Protein AF-A0A7V1C2B4-F1 (afdb_monomer_lite)

Radius of gyration: 33.95 Å; chains: 1; bounding box: 77×46×86 Å

Foldseek 3Di:
DPPVVVVLVVVLVVLVVVVVVLVVVLVVVDDPV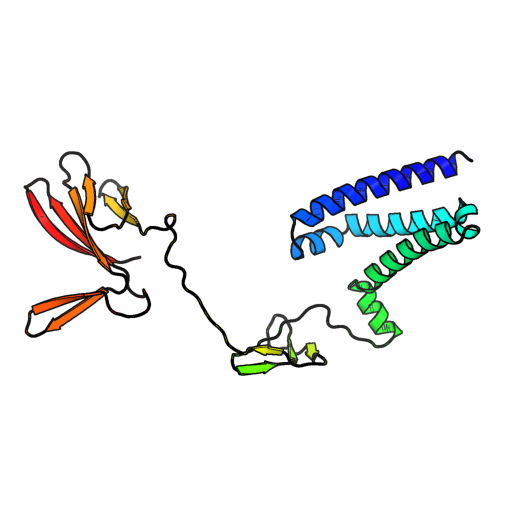SVVVCPDPVNVVSLVVNLVSLVVCVVVPVVCVVPVVSVCVSVVVNVVSVVVVCLDPVVQVVCCVPPVDHDDNDFDWDADEQDWTFFGHHPVRPHTPGGDPDIDHRHDDDDDDDDDDVVCQDWDWDQDPVRDTDIWRQDAQTKDDPDPQAFIKGWHDKALAWDWDQDPNDIDIDRDPDHSPWIWTKMWTAHSVRDIDIDIDTDD

Sequence (236 aa):
MKKFGRSIMWIALLAIVLLTFLSILGAFYGAQEAKSFFNSIPLRGYWYGLAILLVVGFAVFGRLLRKPGLFMVHAGCLLVLAGGMWGSQAGHQLAERLLGTRKIPRGYIVIYEGQAEKNVLAEDFKHQLGELPFSIKLKDFRLEYYEADEKSVPQLHIETQEGQCLQLVARTGEQISLGEGKGRIKIINTFRNFKIRLDDGKKTVTDGEGPAENPAVEVEIERPDGTGYSRYVFER

Structure (mmCIF, N/CA/C/O backbone):
data_AF-A0A7V1C2B4-F1
#
_entry.id   AF-A0A7V1C2B4-F1
#
loop_
_atom_site.group_PDB
_atom_site.id
_atom_site.type_symbol
_atom_site.label_atom_id
_atom_site.label_alt_id
_atom_site.label_comp_id
_atom_site.label_asym_id
_atom_site.label_entity_id
_atom_site.label_seq_id
_atom_site.pdbx_PDB_ins_code
_atom_site.Cartn_x
_atom_site.Cartn_y
_atom_site.Cartn_z
_atom_site.occupancy
_atom_site.B_iso_or_equiv
_atom_site.auth_seq_id
_atom_site.auth_comp_id
_atom_site.auth_asym_id
_atom_site.auth_atom_id
_atom_site.pdbx_PDB_model_num
ATOM 1 N N . MET A 1 1 ? 39.934 8.736 -21.731 1.00 59.72 1 MET A N 1
ATOM 2 C CA . MET A 1 1 ? 38.469 8.958 -21.827 1.00 59.72 1 MET A CA 1
ATOM 3 C C . MET A 1 1 ? 38.226 10.384 -22.294 1.00 59.72 1 MET A C 1
ATOM 5 O O . MET A 1 1 ? 38.829 11.286 -21.729 1.00 59.72 1 MET A O 1
ATOM 9 N N . LYS A 1 2 ? 37.390 10.605 -23.317 1.00 76.31 2 LYS A N 1
ATOM 10 C CA . LYS A 1 2 ? 36.981 11.966 -23.720 1.00 76.31 2 LYS A CA 1
ATOM 11 C C . LYS A 1 2 ? 36.280 12.652 -22.532 1.00 76.31 2 LYS A C 1
ATOM 13 O O . LYS A 1 2 ? 35.604 11.955 -21.775 1.00 76.31 2 LYS A O 1
ATOM 18 N N . LYS A 1 3 ? 36.417 13.981 -22.372 1.00 84.19 3 LYS A N 1
ATOM 19 C CA . LYS A 1 3 ? 35.799 14.769 -21.272 1.00 84.19 3 LYS A CA 1
ATOM 20 C C . LYS A 1 3 ? 34.327 14.384 -21.040 1.00 84.19 3 LYS A C 1
ATOM 22 O O . LYS A 1 3 ? 33.926 14.147 -19.909 1.00 84.19 3 LYS A O 1
ATOM 27 N N . PHE A 1 4 ? 33.590 14.178 -22.131 1.00 87.81 4 PHE A N 1
ATOM 28 C CA . PHE A 1 4 ? 32.197 13.734 -22.144 1.00 87.81 4 PHE A CA 1
ATOM 29 C C . PHE A 1 4 ? 31.932 12.410 -21.402 1.00 87.81 4 PHE A C 1
ATOM 31 O O . PHE A 1 4 ? 31.046 12.340 -20.556 1.00 87.81 4 PHE A O 1
ATOM 38 N N . GLY A 1 5 ? 32.736 11.368 -21.647 1.00 87.38 5 GLY A N 1
ATOM 39 C CA . GLY A 1 5 ? 32.567 10.080 -20.964 1.00 87.38 5 GLY A CA 1
ATOM 40 C C . GLY A 1 5 ? 32.846 10.170 -19.461 1.00 87.38 5 GLY A C 1
ATOM 41 O O . GLY A 1 5 ? 32.198 9.496 -18.669 1.00 87.38 5 GLY A O 1
ATOM 42 N N . ARG A 1 6 ? 33.769 11.047 -19.044 1.00 90.50 6 ARG A N 1
ATOM 43 C CA . ARG A 1 6 ? 34.031 11.294 -17.618 1.00 90.50 6 ARG A CA 1
ATOM 44 C C . ARG A 1 6 ? 32.836 11.973 -16.941 1.00 90.50 6 ARG A C 1
ATOM 46 O O . ARG A 1 6 ? 32.497 11.584 -15.830 1.00 90.50 6 ARG A O 1
ATOM 53 N N . SER A 1 7 ? 32.186 12.927 -17.606 1.00 92.31 7 SER A N 1
ATOM 54 C CA . SER A 1 7 ? 30.977 13.578 -17.084 1.00 92.31 7 SER A CA 1
ATOM 55 C C . SER A 1 7 ? 29.818 12.595 -16.914 1.00 92.31 7 SER A C 1
ATOM 57 O O . SER A 1 7 ? 29.210 12.564 -15.851 1.00 92.31 7 SER A O 1
ATOM 59 N N . ILE A 1 8 ? 29.561 11.740 -17.911 1.00 92.06 8 ILE A N 1
ATOM 60 C CA . ILE A 1 8 ? 28.508 10.709 -17.836 1.00 92.06 8 ILE A CA 1
ATOM 61 C C . ILE A 1 8 ? 28.736 9.770 -16.650 1.00 92.06 8 ILE A C 1
ATOM 63 O O . ILE A 1 8 ? 27.803 9.470 -15.913 1.00 92.06 8 ILE A O 1
ATOM 67 N N . MET A 1 9 ? 29.982 9.341 -16.438 1.00 92.12 9 MET A N 1
ATOM 68 C CA . MET A 1 9 ? 30.333 8.473 -15.315 1.00 92.12 9 MET A CA 1
ATOM 69 C C . MET A 1 9 ? 30.033 9.133 -13.961 1.00 92.12 9 MET A C 1
ATOM 71 O O . MET A 1 9 ? 29.454 8.493 -13.090 1.00 92.12 9 MET A O 1
ATOM 75 N N . TRP A 1 10 ? 30.376 10.413 -13.786 1.00 95.38 10 TRP A N 1
ATOM 76 C CA . TRP A 1 10 ? 30.065 11.147 -12.553 1.00 95.38 10 TRP A CA 1
ATOM 77 C C . TRP A 1 10 ? 28.566 11.323 -12.329 1.00 95.38 10 TRP A C 1
ATOM 79 O O . TRP A 1 10 ? 28.097 11.134 -11.210 1.00 95.38 10 TRP A O 1
ATOM 89 N N . ILE A 1 11 ? 27.813 11.632 -13.386 1.00 95.50 11 ILE A N 1
ATOM 90 C CA . ILE A 1 11 ? 26.351 11.742 -13.313 1.00 95.50 11 ILE A CA 1
ATOM 91 C C . ILE A 1 11 ? 25.741 10.395 -12.902 1.00 95.50 11 ILE A C 1
ATOM 93 O O . ILE A 1 11 ? 24.859 10.367 -12.050 1.00 95.50 11 ILE A O 1
ATOM 97 N N . ALA A 1 12 ? 26.244 9.279 -13.440 1.00 93.56 12 ALA A N 1
ATOM 98 C CA . ALA A 1 12 ? 25.780 7.941 -13.070 1.00 93.56 12 ALA A CA 1
ATOM 99 C C . ALA A 1 12 ? 26.065 7.606 -11.608 1.00 93.56 12 ALA A C 1
ATOM 101 O O . ALA A 1 12 ? 25.175 7.127 -10.9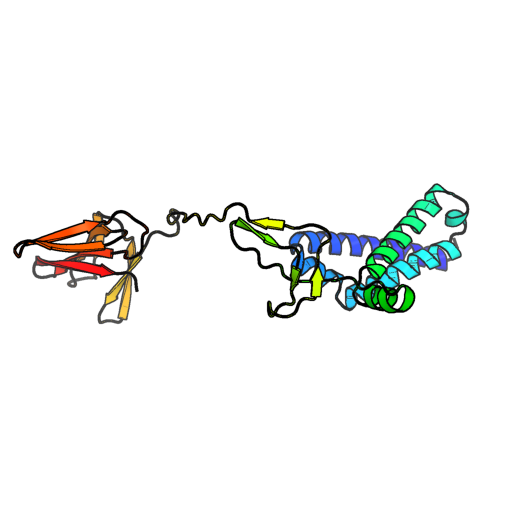09 1.00 93.56 12 ALA A O 1
ATOM 102 N N . LEU A 1 13 ? 27.268 7.913 -11.121 1.00 95.19 13 LEU A N 1
ATOM 103 C CA . LEU A 1 13 ? 27.608 7.723 -9.712 1.00 95.19 13 LEU A CA 1
ATOM 104 C C . LEU A 1 13 ? 26.702 8.553 -8.798 1.00 95.19 13 LEU A C 1
ATOM 106 O O . LEU A 1 13 ? 26.180 8.024 -7.821 1.00 95.19 13 LEU A O 1
ATOM 110 N N . LEU A 1 14 ? 26.458 9.820 -9.139 1.00 97.00 14 LEU A N 1
ATOM 111 C CA . LEU A 1 14 ? 25.571 10.687 -8.364 1.00 97.00 14 LEU A CA 1
ATOM 112 C C . LEU A 1 14 ? 24.128 10.168 -8.376 1.00 97.00 14 LEU A C 1
ATOM 114 O O . LEU A 1 14 ? 23.487 10.125 -7.329 1.00 97.00 14 LEU A O 1
ATOM 118 N N . ALA A 1 15 ? 23.635 9.714 -9.532 1.00 95.38 15 ALA A N 1
ATOM 119 C CA . ALA A 1 15 ? 22.310 9.118 -9.646 1.00 95.38 15 ALA A CA 1
ATOM 120 C C . ALA A 1 15 ? 22.169 7.868 -8.765 1.00 95.38 15 ALA A C 1
ATOM 122 O O . ALA A 1 15 ? 21.141 7.713 -8.112 1.00 95.38 15 ALA A O 1
ATOM 123 N N . ILE A 1 16 ? 23.193 7.010 -8.701 1.00 95.12 16 ILE A N 1
ATOM 124 C CA . ILE A 1 16 ? 23.202 5.816 -7.841 1.00 95.12 16 ILE A CA 1
ATOM 125 C C . ILE A 1 16 ? 23.237 6.205 -6.359 1.00 95.12 16 ILE A C 1
ATOM 127 O O . ILE A 1 16 ? 22.470 5.657 -5.575 1.00 95.12 16 ILE A O 1
ATOM 131 N N . VAL A 1 17 ? 24.076 7.167 -5.964 1.00 97.38 17 VAL A N 1
ATOM 132 C CA . VAL A 1 17 ? 24.125 7.652 -4.571 1.00 97.38 17 VAL A CA 1
ATOM 133 C C . VAL A 1 17 ? 22.767 8.206 -4.140 1.00 97.38 17 VAL A C 1
ATOM 135 O O . VAL A 1 17 ? 22.278 7.876 -3.059 1.00 97.38 17 VAL A O 1
ATOM 138 N N . LEU A 1 18 ? 22.125 8.992 -5.008 1.00 96.88 18 LEU A N 1
ATOM 139 C CA . LEU A 1 18 ? 20.777 9.493 -4.767 1.00 96.88 18 LEU A CA 1
ATOM 140 C C . LEU A 1 18 ? 19.768 8.343 -4.637 1.00 96.88 18 LEU A C 1
ATOM 142 O O . LEU A 1 18 ? 18.973 8.346 -3.702 1.00 96.88 18 LEU A O 1
ATOM 146 N N . LEU A 1 19 ? 19.826 7.338 -5.519 1.00 94.94 19 LEU A N 1
ATOM 147 C CA . LEU A 1 19 ? 18.953 6.163 -5.441 1.00 94.94 19 LEU A CA 1
ATOM 148 C C . LEU A 1 19 ? 19.079 5.441 -4.106 1.00 94.94 19 LEU A C 1
ATOM 150 O O . LEU A 1 19 ? 18.066 5.055 -3.530 1.00 94.94 19 LEU A O 1
ATOM 154 N N . THR A 1 20 ? 20.305 5.264 -3.615 1.00 96.00 20 THR A N 1
ATOM 155 C CA . THR A 1 20 ? 20.562 4.619 -2.326 1.00 96.00 20 THR A CA 1
ATOM 156 C C . THR A 1 20 ? 19.863 5.373 -1.201 1.00 96.00 20 THR A C 1
ATOM 158 O O . THR A 1 20 ? 19.139 4.763 -0.419 1.00 96.00 20 THR A O 1
ATOM 161 N N . PHE A 1 21 ? 20.003 6.701 -1.151 1.00 96.00 21 PHE A N 1
ATOM 162 C CA . PHE A 1 21 ? 19.342 7.516 -0.130 1.00 96.00 21 PHE A CA 1
ATOM 163 C C . PHE A 1 21 ? 17.812 7.449 -0.235 1.00 96.00 21 PHE A C 1
ATOM 165 O O . PHE A 1 21 ? 17.132 7.231 0.766 1.00 96.00 21 PHE A O 1
ATOM 172 N N . LEU A 1 22 ? 17.268 7.555 -1.452 1.00 94.50 22 LEU A N 1
ATOM 173 C CA . LEU A 1 22 ? 15.828 7.423 -1.693 1.00 94.50 22 LEU A CA 1
ATOM 174 C C . LEU A 1 22 ? 15.305 6.036 -1.292 1.00 94.50 22 LEU A C 1
ATOM 176 O O . LEU A 1 22 ? 14.219 5.936 -0.731 1.00 94.50 22 LEU A O 1
ATOM 180 N N . SER A 1 23 ? 16.080 4.977 -1.540 1.00 92.69 23 SER A N 1
ATOM 181 C CA . SER A 1 23 ? 15.733 3.598 -1.169 1.00 92.69 23 SER A CA 1
ATOM 182 C C . SER A 1 23 ? 15.703 3.411 0.345 1.00 92.69 23 SER A C 1
ATOM 184 O O . SER A 1 23 ? 14.775 2.792 0.859 1.00 92.69 23 SER A O 1
ATOM 186 N N . ILE A 1 24 ? 16.673 3.991 1.059 1.00 93.88 24 ILE A N 1
ATOM 187 C CA . ILE A 1 24 ? 16.700 3.992 2.526 1.00 93.88 24 ILE A CA 1
ATOM 188 C C . ILE A 1 24 ? 15.461 4.710 3.068 1.00 93.88 24 ILE A C 1
ATOM 190 O O . ILE A 1 24 ? 14.746 4.134 3.880 1.00 93.88 24 ILE A O 1
ATOM 194 N N . LEU A 1 25 ? 15.156 5.919 2.584 1.00 91.94 25 LEU A N 1
ATOM 195 C CA . LEU A 1 25 ? 13.954 6.652 2.999 1.00 91.94 25 LEU A CA 1
ATOM 196 C C . LEU A 1 25 ? 12.670 5.864 2.720 1.00 91.94 25 LEU A C 1
ATOM 198 O O . LEU A 1 25 ? 11.808 5.747 3.587 1.00 91.94 25 LEU A O 1
ATOM 202 N N . GLY A 1 26 ? 12.565 5.274 1.530 1.00 90.69 26 GLY A N 1
ATOM 203 C CA . GLY A 1 26 ? 11.421 4.459 1.145 1.00 90.69 26 GLY A CA 1
ATOM 204 C C . GLY A 1 26 ? 11.202 3.248 2.051 1.00 90.69 26 GLY A C 1
ATOM 205 O O . GLY A 1 26 ? 10.057 2.901 2.329 1.00 90.69 26 GLY A O 1
ATOM 206 N N . ALA A 1 27 ? 12.275 2.639 2.561 1.00 91.12 27 ALA A N 1
ATOM 207 C CA . ALA A 1 27 ? 12.172 1.522 3.496 1.00 91.12 27 ALA A CA 1
ATOM 208 C C . ALA A 1 27 ? 11.509 1.918 4.830 1.00 91.12 27 ALA A C 1
ATOM 210 O O . ALA A 1 27 ? 10.850 1.082 5.443 1.00 91.12 27 ALA A O 1
ATOM 211 N N . PHE A 1 28 ? 11.622 3.183 5.255 1.00 93.62 28 PHE A N 1
ATOM 212 C CA . PHE A 1 28 ? 11.023 3.675 6.502 1.00 93.62 28 PHE A CA 1
ATOM 213 C C . PHE A 1 28 ? 9.557 4.114 6.372 1.00 93.62 28 PHE A C 1
ATOM 215 O O . PHE A 1 28 ? 8.862 4.183 7.380 1.00 93.62 28 PHE A O 1
ATOM 222 N N . TYR A 1 29 ? 9.059 4.393 5.165 1.00 87.69 29 TYR A N 1
ATOM 223 C CA . TYR A 1 29 ? 7.689 4.888 4.969 1.00 87.69 29 TYR A CA 1
ATOM 224 C C . TYR A 1 29 ? 6.606 3.795 4.978 1.00 87.69 29 TYR A C 1
ATOM 226 O O . TYR A 1 29 ? 5.420 4.099 5.066 1.00 87.69 29 TYR A O 1
ATOM 234 N N . GLY A 1 30 ? 6.983 2.516 4.920 1.00 86.00 30 GLY A N 1
ATOM 235 C CA . GLY A 1 30 ? 6.026 1.423 4.741 1.00 86.00 30 GLY A CA 1
ATOM 236 C C . GLY A 1 30 ? 5.508 1.328 3.298 1.00 86.00 30 GLY A C 1
ATOM 237 O O . GLY A 1 30 ? 5.700 2.222 2.475 1.00 86.00 30 GLY A O 1
ATOM 238 N N . ALA A 1 31 ? 4.873 0.205 2.950 1.00 85.75 31 ALA A N 1
ATOM 239 C CA . ALA A 1 31 ? 4.631 -0.163 1.549 1.00 85.75 31 ALA A CA 1
ATOM 240 C C . ALA A 1 31 ? 3.721 0.817 0.780 1.00 85.75 31 ALA A C 1
ATOM 242 O O . ALA A 1 31 ? 3.965 1.097 -0.396 1.00 85.75 31 ALA A O 1
ATOM 243 N N . GLN A 1 32 ? 2.679 1.341 1.432 1.00 84.88 32 GLN A N 1
ATOM 244 C CA . GLN A 1 32 ? 1.704 2.238 0.804 1.00 84.88 32 GLN A CA 1
ATOM 245 C C . GLN A 1 32 ? 2.328 3.601 0.467 1.00 84.88 32 GLN A C 1
ATOM 247 O O . GLN A 1 32 ? 2.268 4.050 -0.681 1.00 84.88 32 GLN A O 1
ATOM 252 N N . GLU A 1 33 ? 2.982 4.223 1.446 1.00 89.50 33 GLU A N 1
ATOM 253 C CA . GLU A 1 33 ? 3.617 5.532 1.288 1.00 89.50 33 GLU A CA 1
ATOM 254 C C . GLU A 1 33 ? 4.851 5.456 0.387 1.00 89.50 33 GLU A C 1
ATOM 256 O O . GLU A 1 33 ? 5.024 6.299 -0.493 1.00 89.50 33 GLU A O 1
ATOM 261 N N . ALA A 1 34 ? 5.659 4.392 0.492 1.00 89.19 34 ALA A N 1
ATOM 262 C CA . ALA A 1 34 ? 6.771 4.161 -0.428 1.00 89.19 34 ALA A CA 1
ATOM 263 C C . ALA A 1 34 ? 6.286 4.065 -1.883 1.00 89.19 34 ALA A C 1
ATOM 265 O O . ALA A 1 34 ? 6.871 4.678 -2.779 1.00 89.19 34 ALA A O 1
ATOM 266 N N . LYS A 1 35 ? 5.175 3.355 -2.137 1.00 87.38 35 LYS A N 1
ATOM 267 C CA . LYS A 1 35 ? 4.569 3.287 -3.473 1.00 87.38 35 LYS A CA 1
ATOM 268 C C . LYS A 1 35 ? 4.152 4.671 -3.972 1.00 87.38 35 LYS A C 1
ATOM 270 O O . LYS A 1 35 ? 4.403 4.976 -5.138 1.00 87.38 35 LYS A O 1
ATOM 275 N N . SER A 1 36 ? 3.527 5.490 -3.128 1.00 89.12 36 SER A N 1
ATOM 276 C CA . SER A 1 36 ? 3.143 6.862 -3.484 1.00 89.12 36 SER A CA 1
ATOM 277 C C . SER A 1 36 ? 4.372 7.714 -3.826 1.00 89.12 36 SER A C 1
ATOM 279 O O . SER A 1 36 ? 4.451 8.309 -4.904 1.00 89.12 36 SER A O 1
ATOM 281 N N . PHE A 1 37 ? 5.392 7.671 -2.965 1.00 92.19 37 PHE A N 1
ATOM 282 C CA . PHE A 1 37 ? 6.645 8.401 -3.123 1.00 92.19 37 PHE A CA 1
ATOM 283 C C . PHE A 1 37 ? 7.375 8.041 -4.426 1.00 92.19 37 PHE A C 1
ATOM 285 O O . PHE A 1 37 ? 7.650 8.926 -5.241 1.00 92.19 37 PHE A O 1
ATOM 292 N N . PHE A 1 38 ? 7.622 6.752 -4.686 1.00 90.19 38 PHE A N 1
ATOM 293 C CA . PHE A 1 38 ? 8.375 6.301 -5.865 1.00 90.19 38 PHE A CA 1
ATOM 294 C C . PHE A 1 38 ? 7.649 6.473 -7.204 1.00 90.19 38 PHE A C 1
ATOM 296 O O . PHE A 1 38 ? 8.302 6.460 -8.250 1.00 90.19 38 PHE A O 1
ATOM 303 N N . ASN A 1 39 ? 6.328 6.677 -7.185 1.00 88.31 39 ASN A N 1
ATOM 304 C CA . ASN A 1 39 ? 5.521 6.966 -8.376 1.00 88.31 39 ASN A CA 1
ATOM 305 C C . ASN A 1 39 ? 5.198 8.463 -8.556 1.00 88.31 39 ASN A C 1
ATOM 307 O O . ASN A 1 39 ? 4.528 8.851 -9.524 1.00 88.31 39 ASN A O 1
ATOM 311 N N . SER A 1 40 ? 5.699 9.321 -7.664 1.00 90.94 40 SER A N 1
ATOM 312 C CA . SER A 1 40 ? 5.565 10.775 -7.768 1.00 90.94 40 SER A CA 1
ATOM 313 C C . SER A 1 40 ? 6.185 11.329 -9.062 1.00 90.94 40 SER A C 1
ATOM 315 O O . SER A 1 40 ? 7.011 10.692 -9.718 1.00 90.94 40 SER A O 1
ATOM 317 N N . ILE A 1 41 ? 5.768 12.534 -9.466 1.00 91.56 41 ILE A N 1
ATOM 318 C CA . ILE A 1 41 ? 6.259 13.187 -10.695 1.00 91.56 41 ILE A CA 1
ATOM 319 C C . ILE A 1 41 ? 7.798 13.331 -10.705 1.00 91.56 41 ILE A C 1
ATOM 321 O O . ILE A 1 41 ? 8.401 12.953 -11.714 1.00 91.56 41 ILE A O 1
ATOM 325 N N . PRO A 1 42 ? 8.461 13.789 -9.620 1.00 92.25 42 PRO A N 1
ATOM 326 C CA . PRO A 1 42 ? 9.919 13.908 -9.598 1.00 92.25 42 PRO A CA 1
ATOM 327 C C . PRO A 1 42 ? 10.629 12.565 -9.793 1.00 92.25 42 PRO A C 1
ATOM 329 O O . PRO A 1 42 ? 11.563 12.468 -10.590 1.00 92.25 42 PRO A O 1
ATOM 332 N N . LEU A 1 43 ? 10.163 11.510 -9.117 1.00 92.75 43 LEU A N 1
ATOM 333 C CA . LEU A 1 43 ? 10.805 10.197 -9.194 1.00 92.75 43 LEU A CA 1
ATOM 334 C C . LEU A 1 43 ? 10.533 9.501 -10.528 1.00 92.75 43 LEU A C 1
ATOM 336 O O . LEU A 1 43 ? 11.431 8.855 -11.058 1.00 92.75 43 LEU A O 1
ATOM 340 N N . ARG A 1 44 ? 9.375 9.732 -11.159 1.00 90.81 44 ARG A N 1
ATOM 341 C CA . ARG A 1 44 ? 9.172 9.349 -12.566 1.00 90.81 44 ARG A CA 1
ATOM 342 C C . ARG A 1 44 ? 10.240 9.962 -13.471 1.00 90.81 44 ARG A C 1
ATOM 344 O O . ARG A 1 44 ? 10.850 9.233 -14.249 1.00 90.81 44 ARG A O 1
ATOM 351 N N . GLY A 1 45 ? 10.505 11.264 -13.340 1.00 92.94 45 GLY A N 1
ATOM 352 C CA . GLY A 1 45 ? 11.578 11.936 -14.081 1.00 92.94 45 GLY A CA 1
ATOM 353 C C . GLY A 1 45 ? 12.954 11.318 -13.816 1.00 92.94 45 GLY A C 1
ATOM 354 O O . GLY A 1 45 ? 13.704 11.054 -14.756 1.00 92.94 45 GLY A O 1
ATOM 355 N N . TYR A 1 46 ? 13.250 11.009 -12.552 1.00 94.56 46 TYR A N 1
ATOM 356 C CA . TYR A 1 46 ? 14.473 10.313 -12.154 1.00 94.56 46 TYR A CA 1
ATOM 357 C C . TYR A 1 46 ? 14.623 8.950 -12.856 1.00 94.56 46 TYR A C 1
ATOM 359 O O . TYR A 1 46 ? 15.679 8.677 -13.426 1.00 94.56 46 TYR A O 1
ATOM 367 N N . TRP A 1 47 ? 13.572 8.122 -12.893 1.00 93.75 47 TRP A N 1
ATOM 368 C CA . TRP A 1 47 ? 13.609 6.808 -13.547 1.00 93.75 47 TRP A CA 1
ATOM 369 C C . TRP A 1 47 ? 13.867 6.898 -15.054 1.00 93.75 47 TRP A C 1
ATOM 371 O O . TRP A 1 47 ? 14.702 6.158 -15.575 1.00 93.75 47 TRP A O 1
ATOM 381 N N . TYR A 1 48 ? 13.210 7.833 -15.752 1.00 93.75 48 TYR A N 1
ATOM 382 C CA . TYR A 1 48 ? 13.489 8.088 -17.171 1.00 93.75 48 TYR A CA 1
ATOM 383 C C . TYR A 1 48 ? 14.929 8.560 -17.384 1.00 93.75 48 TYR A C 1
ATOM 385 O O . TYR A 1 48 ? 15.608 8.075 -18.288 1.00 93.75 48 TYR A O 1
ATOM 393 N N . GLY A 1 49 ? 15.418 9.465 -16.531 1.00 95.12 49 GLY A N 1
ATOM 394 C CA . GLY A 1 49 ? 16.801 9.933 -16.569 1.00 95.12 49 GLY A CA 1
ATOM 395 C C . GLY A 1 49 ? 17.804 8.795 -16.382 1.00 95.12 49 GLY A C 1
ATOM 396 O O . GLY A 1 49 ? 18.759 8.688 -17.150 1.00 95.12 49 GLY A O 1
ATOM 397 N N . LEU A 1 50 ? 17.558 7.900 -15.421 1.00 94.94 50 LEU A N 1
ATOM 398 C CA . LEU A 1 50 ? 18.392 6.726 -15.171 1.00 94.94 50 LEU A CA 1
ATOM 399 C C . LEU A 1 50 ? 18.388 5.760 -16.366 1.00 94.94 50 LEU A C 1
ATOM 401 O O . LEU A 1 50 ? 19.450 5.292 -16.776 1.00 94.94 50 LEU A O 1
ATOM 405 N N . ALA A 1 51 ? 17.223 5.504 -16.969 1.00 95.12 51 ALA A N 1
ATOM 406 C CA . ALA A 1 51 ? 17.113 4.672 -18.166 1.00 95.12 51 ALA A CA 1
ATOM 407 C C . ALA A 1 51 ? 17.892 5.271 -19.351 1.00 95.12 51 ALA A C 1
ATOM 409 O O . ALA A 1 51 ? 18.685 4.574 -19.986 1.00 95.12 51 ALA A O 1
ATOM 410 N N . ILE A 1 52 ? 17.735 6.575 -19.612 1.00 95.62 52 ILE A N 1
ATOM 411 C CA . ILE A 1 52 ? 18.492 7.291 -20.652 1.00 95.62 52 ILE A CA 1
ATOM 412 C C . ILE A 1 52 ? 19.992 7.192 -20.376 1.00 95.62 52 ILE A C 1
ATOM 414 O O . ILE A 1 52 ? 20.767 6.915 -21.288 1.00 95.62 52 ILE A O 1
ATOM 418 N N . LEU A 1 53 ? 20.412 7.369 -19.124 1.00 95.44 53 LEU A N 1
ATOM 419 C CA . LEU A 1 53 ? 21.817 7.309 -18.740 1.00 95.44 53 LEU A CA 1
ATOM 420 C C . LEU A 1 53 ? 22.433 5.927 -18.995 1.00 95.44 53 LEU A C 1
ATOM 422 O O . LEU A 1 53 ? 23.555 5.843 -19.495 1.00 95.44 53 LEU A O 1
ATOM 426 N N . LEU A 1 54 ? 21.687 4.853 -18.723 1.00 94.06 54 LEU A N 1
ATOM 427 C CA . LEU A 1 54 ? 22.094 3.481 -19.036 1.00 94.06 54 LEU A CA 1
ATOM 428 C C . LEU A 1 54 ? 22.208 3.252 -20.553 1.00 94.06 54 LEU A C 1
ATOM 430 O O . LEU A 1 54 ? 23.209 2.700 -21.014 1.00 94.06 54 LEU A O 1
ATOM 434 N N . VAL A 1 55 ? 21.238 3.727 -21.342 1.00 94.62 55 VAL A N 1
ATOM 435 C CA . VAL A 1 55 ? 21.260 3.628 -22.816 1.00 94.62 55 VAL A CA 1
ATOM 436 C C . VAL A 1 55 ? 22.433 4.413 -23.413 1.00 94.62 55 VAL A C 1
ATOM 438 O O . VAL A 1 55 ? 23.190 3.884 -24.229 1.00 94.62 55 VAL A O 1
ATOM 441 N N . VAL A 1 56 ? 22.643 5.655 -22.972 1.00 94.25 56 VAL A N 1
ATOM 442 C CA . VAL A 1 56 ? 23.786 6.484 -23.387 1.00 94.25 56 VAL A CA 1
ATOM 443 C C . VAL A 1 56 ? 25.105 5.827 -22.976 1.00 94.25 56 VAL A C 1
ATOM 445 O O . VAL A 1 56 ? 26.078 5.876 -23.731 1.00 94.25 56 VAL A O 1
ATOM 448 N N . GLY A 1 57 ? 25.135 5.155 -21.822 1.00 92.00 57 GLY A N 1
ATOM 449 C CA . GLY A 1 57 ? 26.264 4.346 -21.377 1.00 92.00 57 GLY A CA 1
ATOM 450 C C . GLY A 1 57 ? 26.708 3.341 -22.441 1.00 92.00 57 GLY A C 1
ATOM 451 O O . GLY A 1 57 ? 27.884 3.336 -22.811 1.00 92.00 57 GLY A O 1
ATOM 452 N N . PHE A 1 58 ? 25.779 2.560 -23.003 1.00 92.88 58 PHE A N 1
ATOM 453 C CA . PHE A 1 58 ? 26.084 1.597 -24.071 1.00 92.88 58 PHE A CA 1
ATOM 454 C C . PHE A 1 58 ? 26.699 2.245 -25.318 1.00 92.88 58 PHE A C 1
ATOM 456 O O . PHE A 1 58 ? 27.637 1.686 -25.890 1.00 92.88 58 PHE A O 1
ATOM 463 N N . ALA A 1 59 ? 26.219 3.427 -25.715 1.00 91.00 59 ALA A N 1
ATOM 464 C CA . ALA A 1 59 ? 26.737 4.149 -26.877 1.00 91.00 59 ALA A CA 1
ATOM 465 C C . ALA A 1 59 ? 28.143 4.730 -26.636 1.00 91.00 59 ALA A C 1
ATOM 467 O O . ALA A 1 59 ? 29.004 4.696 -27.515 1.00 91.00 59 ALA A O 1
ATOM 468 N N . VAL A 1 60 ? 28.396 5.260 -25.436 1.00 92.50 60 VAL A N 1
ATOM 469 C CA . VAL A 1 60 ? 29.651 5.956 -25.103 1.00 92.50 60 VAL A CA 1
ATOM 470 C C . VAL A 1 60 ? 30.761 4.988 -24.699 1.00 92.50 60 VAL A C 1
ATOM 472 O O . VAL A 1 60 ? 31.934 5.219 -25.006 1.00 92.50 60 VAL A O 1
ATOM 475 N N . PHE A 1 61 ? 30.415 3.886 -24.035 1.00 91.31 61 PHE A N 1
ATOM 476 C CA . PHE A 1 61 ? 31.368 2.899 -23.545 1.00 91.31 61 PHE A CA 1
ATOM 477 C C . PHE A 1 61 ? 31.200 1.572 -24.284 1.00 91.31 61 PHE A C 1
ATOM 479 O O . PHE A 1 61 ? 30.656 0.612 -23.749 1.00 91.31 61 PHE A O 1
ATOM 486 N N . GLY A 1 62 ? 31.782 1.457 -25.482 1.00 86.38 62 GLY A N 1
ATOM 487 C CA . GLY A 1 62 ? 31.715 0.224 -26.285 1.00 86.38 62 GLY A CA 1
ATOM 488 C C . GLY A 1 62 ? 32.244 -1.045 -25.588 1.00 86.38 62 GLY A C 1
ATOM 489 O O . GLY A 1 62 ? 31.938 -2.159 -26.008 1.00 86.38 62 GLY A O 1
ATOM 490 N N . ARG A 1 63 ? 33.000 -0.913 -24.485 1.00 89.12 63 ARG A N 1
ATOM 491 C CA . ARG A 1 63 ? 33.392 -2.046 -23.626 1.00 89.12 63 ARG A CA 1
ATOM 492 C C . ARG A 1 63 ? 32.186 -2.725 -22.964 1.00 89.12 63 ARG A C 1
ATOM 494 O O . ARG A 1 63 ? 32.255 -3.931 -22.751 1.00 89.12 63 ARG A O 1
ATOM 501 N N . LEU A 1 64 ? 31.109 -1.983 -22.686 1.00 89.75 64 LEU A N 1
ATOM 502 C CA . LEU A 1 64 ? 29.854 -2.520 -22.149 1.00 89.75 64 LEU A CA 1
ATOM 503 C C . LEU A 1 64 ? 29.231 -3.540 -23.100 1.00 89.75 64 LEU A C 1
ATOM 505 O O . LEU A 1 64 ? 28.752 -4.559 -22.636 1.00 89.75 64 LEU A O 1
ATOM 509 N N . LEU A 1 65 ? 29.298 -3.308 -24.415 1.00 90.75 65 LEU A N 1
ATOM 510 C CA . LEU A 1 65 ? 28.745 -4.222 -25.423 1.00 90.75 65 LEU A CA 1
ATOM 511 C C . LEU A 1 65 ? 29.645 -5.439 -25.680 1.00 90.75 65 LEU A C 1
ATOM 513 O O . LEU A 1 65 ? 29.164 -6.517 -26.003 1.00 90.75 65 LEU A O 1
ATOM 517 N N . ARG A 1 66 ? 30.967 -5.278 -25.547 1.00 91.88 66 ARG A N 1
ATOM 518 C CA . ARG A 1 66 ? 31.947 -6.326 -25.891 1.00 91.88 66 ARG A CA 1
ATOM 519 C C . ARG A 1 66 ? 32.231 -7.313 -24.762 1.00 91.88 66 ARG A C 1
ATOM 521 O O . ARG A 1 66 ? 32.833 -8.355 -25.004 1.00 91.88 66 ARG A O 1
ATOM 528 N N . LYS A 1 67 ? 31.903 -6.965 -23.516 1.00 94.31 67 LYS A N 1
ATOM 529 C CA . LYS A 1 67 ? 32.148 -7.816 -22.346 1.00 94.31 67 LYS A CA 1
ATOM 530 C C . LYS A 1 67 ? 30.806 -8.332 -21.819 1.00 94.31 67 LYS A C 1
ATOM 532 O O . LYS A 1 67 ? 30.040 -7.525 -21.299 1.00 94.31 67 LYS A O 1
ATOM 537 N N . PRO A 1 68 ? 30.533 -9.649 -21.892 1.00 91.81 68 PRO A N 1
ATOM 538 C CA . PRO A 1 68 ? 29.196 -10.190 -21.641 1.00 91.81 68 PRO A CA 1
ATOM 539 C C . PRO A 1 68 ? 28.697 -9.919 -20.217 1.00 91.81 68 PRO A C 1
ATOM 541 O O . PRO A 1 68 ? 27.540 -9.561 -20.040 1.00 91.81 68 PRO A O 1
ATOM 544 N N . GLY A 1 69 ? 29.569 -9.993 -19.204 1.00 93.88 69 GLY A N 1
ATOM 545 C CA . GLY A 1 69 ? 29.180 -9.679 -17.823 1.00 93.88 69 GLY A CA 1
ATOM 546 C C . GLY A 1 69 ? 28.765 -8.216 -17.633 1.00 93.88 69 GLY A C 1
ATOM 547 O O . GLY A 1 69 ? 27.737 -7.932 -17.031 1.00 93.88 69 GLY A O 1
ATOM 548 N N . LEU A 1 70 ? 29.526 -7.279 -18.210 1.00 90.75 70 LEU A N 1
ATOM 549 C CA . LEU A 1 70 ? 29.207 -5.848 -18.164 1.00 90.75 70 LEU A CA 1
ATOM 550 C C . LEU A 1 70 ? 27.911 -5.538 -18.919 1.00 90.75 70 LEU A C 1
ATOM 552 O O . LEU A 1 70 ? 27.090 -4.774 -18.413 1.00 90.75 70 LEU A O 1
ATOM 556 N N . PHE A 1 71 ? 27.721 -6.155 -20.087 1.00 94.31 71 PHE A N 1
ATOM 557 C CA . PHE A 1 71 ? 26.488 -6.057 -20.858 1.00 94.31 71 PHE A CA 1
ATOM 558 C C . PHE A 1 71 ? 25.283 -6.506 -20.029 1.00 94.31 71 PHE A C 1
ATOM 560 O O . PHE A 1 71 ? 24.344 -5.735 -19.856 1.00 94.31 71 PHE A O 1
ATOM 567 N N . MET A 1 72 ? 25.344 -7.720 -19.471 1.00 95.88 72 MET A N 1
ATOM 568 C CA . MET A 1 72 ? 24.239 -8.334 -18.732 1.00 95.88 72 MET A CA 1
ATOM 569 C C . MET A 1 72 ? 23.818 -7.521 -17.511 1.00 95.88 72 MET A C 1
ATOM 571 O O . MET A 1 72 ? 22.625 -7.366 -17.285 1.00 95.88 72 MET A O 1
ATOM 575 N N . VAL A 1 73 ? 24.764 -6.952 -16.756 1.00 94.12 73 VAL A N 1
ATOM 576 C CA . VAL A 1 73 ? 24.431 -6.110 -15.593 1.00 94.12 73 VAL A CA 1
ATOM 577 C C . VAL A 1 73 ? 23.602 -4.894 -16.017 1.00 94.12 73 VAL A C 1
ATOM 579 O O . VAL A 1 73 ? 22.542 -4.639 -15.451 1.00 94.12 73 VAL A O 1
ATOM 582 N N . HIS A 1 74 ? 24.035 -4.169 -17.050 1.00 93.19 74 HIS A N 1
ATOM 583 C CA . HIS A 1 74 ? 23.356 -2.941 -17.479 1.00 93.19 74 HIS A CA 1
ATOM 584 C C . HIS A 1 74 ? 22.056 -3.236 -18.235 1.00 93.19 74 HIS A C 1
ATOM 586 O O . HIS A 1 74 ? 21.055 -2.546 -18.039 1.00 93.19 74 HIS A O 1
ATOM 592 N N . ALA A 1 75 ? 22.047 -4.281 -19.067 1.00 95.00 75 ALA A N 1
ATOM 593 C CA . ALA A 1 75 ? 20.850 -4.750 -19.753 1.00 95.00 75 ALA A CA 1
ATOM 594 C C . ALA A 1 75 ? 19.806 -5.251 -18.745 1.00 95.00 75 ALA A C 1
ATOM 596 O O . ALA A 1 75 ? 18.634 -4.914 -18.868 1.00 95.00 75 ALA A O 1
ATOM 597 N N . GLY A 1 76 ? 20.232 -5.969 -17.703 1.00 95.19 76 GLY A N 1
ATOM 598 C CA . GLY A 1 76 ? 19.379 -6.387 -16.594 1.00 95.19 76 GLY A CA 1
ATOM 599 C C . GLY A 1 76 ? 18.734 -5.199 -15.882 1.00 95.19 76 GLY A C 1
ATOM 600 O O . GLY A 1 76 ? 17.521 -5.192 -15.704 1.00 95.19 76 GLY A O 1
ATOM 601 N N . CYS A 1 77 ? 19.500 -4.151 -15.557 1.00 93.81 77 CYS A N 1
ATOM 602 C CA . CYS A 1 77 ? 18.940 -2.925 -14.979 1.00 93.81 77 CYS A CA 1
ATOM 603 C C . CYS A 1 77 ? 17.886 -2.276 -15.891 1.00 93.81 77 CYS A C 1
ATOM 605 O O . CYS A 1 77 ? 16.823 -1.883 -15.413 1.00 93.81 77 CYS A O 1
ATOM 607 N N . LEU A 1 78 ? 18.148 -2.197 -17.200 1.00 95.31 78 LEU A N 1
ATOM 608 C CA . LEU A 1 78 ? 17.169 -1.687 -18.164 1.00 95.31 78 LEU A CA 1
ATOM 609 C C . LEU A 1 78 ? 15.907 -2.553 -18.222 1.00 95.31 78 LEU A C 1
ATOM 611 O O . LEU A 1 78 ? 14.810 -2.005 -18.270 1.00 95.31 78 LEU A O 1
ATOM 615 N N . LEU A 1 79 ? 16.041 -3.880 -18.180 1.00 95.81 79 LEU A N 1
ATOM 616 C CA . LEU A 1 79 ? 14.904 -4.801 -18.158 1.00 95.81 79 LEU A CA 1
ATOM 617 C C . LEU A 1 79 ? 14.078 -4.658 -16.876 1.00 95.81 79 LEU A C 1
ATOM 619 O O . LEU A 1 79 ? 12.853 -4.665 -16.947 1.00 95.81 79 LEU A O 1
ATOM 623 N N . VAL A 1 80 ? 14.723 -4.475 -15.720 1.00 94.25 80 VAL A N 1
ATOM 624 C CA . VAL A 1 80 ? 14.031 -4.214 -14.448 1.00 94.25 80 VAL A CA 1
ATOM 625 C C . VAL A 1 80 ? 13.249 -2.902 -14.517 1.00 94.25 80 VAL A C 1
ATOM 627 O O . VAL A 1 80 ? 12.071 -2.881 -14.162 1.00 94.25 80 VAL A O 1
ATOM 630 N N . LEU A 1 81 ? 13.859 -1.825 -15.028 1.00 92.75 81 LEU A N 1
ATOM 631 C CA . LEU A 1 81 ? 13.169 -0.546 -15.222 1.00 92.75 81 LEU A CA 1
ATOM 632 C C . LEU A 1 81 ? 11.997 -0.689 -16.198 1.00 92.75 81 LEU A C 1
ATOM 634 O O . LEU A 1 81 ? 10.886 -0.271 -15.880 1.00 92.75 81 LEU A O 1
ATOM 638 N N . ALA A 1 82 ? 12.212 -1.335 -17.345 1.00 91.69 82 ALA A N 1
ATOM 639 C CA . ALA A 1 82 ? 11.171 -1.576 -18.338 1.00 91.69 82 ALA A CA 1
ATOM 640 C C . ALA A 1 82 ? 10.010 -2.403 -17.762 1.00 91.69 82 ALA A C 1
ATOM 642 O O . ALA A 1 82 ? 8.849 -2.058 -17.970 1.00 91.69 82 ALA A O 1
ATOM 643 N N . GLY A 1 83 ? 10.307 -3.449 -16.986 1.00 91.00 83 GLY A N 1
ATOM 644 C CA . GLY A 1 83 ? 9.306 -4.256 -16.288 1.00 91.00 83 GLY A CA 1
ATOM 645 C C . GLY A 1 83 ? 8.512 -3.447 -15.260 1.00 91.00 83 GLY A C 1
ATOM 646 O O . GLY A 1 83 ? 7.283 -3.519 -15.236 1.00 91.00 83 GLY A O 1
ATOM 647 N N . GLY A 1 84 ? 9.188 -2.612 -14.464 1.00 88.50 84 GLY A N 1
ATOM 648 C CA . GLY A 1 84 ? 8.534 -1.695 -13.527 1.00 88.50 84 GLY A CA 1
ATOM 649 C C . GLY A 1 84 ? 7.610 -0.699 -14.234 1.00 88.50 84 GLY A C 1
ATOM 650 O O . GLY A 1 84 ? 6.471 -0.497 -13.818 1.00 88.50 84 GLY A O 1
ATOM 651 N N . MET A 1 85 ? 8.057 -0.134 -15.358 1.00 88.06 85 MET A N 1
ATOM 652 C CA . MET A 1 85 ? 7.254 0.774 -16.184 1.00 88.06 85 MET A CA 1
ATOM 653 C C . MET A 1 85 ? 6.062 0.060 -16.831 1.00 88.06 85 MET A C 1
ATOM 655 O O . MET A 1 85 ? 4.969 0.626 -16.879 1.00 88.06 85 MET A O 1
ATOM 659 N N . TRP A 1 86 ? 6.230 -1.191 -17.264 1.00 87.88 86 TRP A N 1
ATOM 660 C CA . TRP A 1 86 ? 5.147 -2.025 -17.792 1.00 87.88 86 TRP A CA 1
ATOM 661 C C . TRP A 1 86 ? 4.075 -2.342 -16.737 1.00 87.88 86 TRP A C 1
ATOM 663 O O . TRP A 1 86 ? 2.894 -2.451 -17.062 1.00 87.88 86 TRP A O 1
ATOM 673 N N . GLY A 1 87 ? 4.467 -2.442 -15.463 1.00 84.00 87 GLY A N 1
ATOM 674 C CA . GLY A 1 87 ? 3.551 -2.582 -14.325 1.00 84.00 87 GLY A CA 1
ATOM 675 C C . GLY A 1 87 ? 2.876 -1.280 -13.872 1.00 84.00 87 GLY A C 1
ATOM 676 O O . GLY A 1 87 ? 2.040 -1.311 -12.972 1.00 84.00 87 GLY A O 1
ATOM 677 N N . SER A 1 88 ? 3.224 -0.129 -14.455 1.00 83.44 88 SER A N 1
ATOM 678 C CA . SER A 1 88 ? 2.568 1.144 -14.141 1.00 83.44 88 SER A CA 1
ATOM 679 C C . SER A 1 88 ? 1.168 1.231 -14.763 1.00 83.44 88 SER A C 1
ATOM 681 O O . SER A 1 88 ? 0.829 0.486 -15.681 1.00 83.44 88 SER A O 1
ATOM 683 N N . GLN A 1 89 ? 0.355 2.200 -14.328 1.00 81.25 89 GLN A N 1
ATOM 684 C CA . GLN A 1 89 ? -0.972 2.436 -14.911 1.00 81.25 89 GLN A CA 1
ATOM 685 C C . GLN A 1 89 ? -0.907 2.716 -16.423 1.00 81.25 89 GLN A C 1
ATOM 687 O O . GLN A 1 89 ? -1.729 2.203 -17.178 1.00 81.25 89 GLN A O 1
ATOM 692 N N . ALA A 1 90 ? 0.102 3.468 -16.876 1.00 82.56 90 ALA A N 1
ATOM 693 C CA . ALA A 1 90 ? 0.332 3.711 -18.299 1.00 82.56 90 ALA A CA 1
ATOM 694 C C . ALA A 1 90 ? 0.744 2.425 -19.039 1.00 82.56 90 ALA A C 1
ATOM 696 O O . ALA A 1 90 ? 0.276 2.173 -20.147 1.00 82.56 90 ALA A O 1
ATOM 697 N N . GLY A 1 91 ? 1.573 1.587 -18.408 1.00 85.81 91 GLY A N 1
ATOM 698 C CA . GLY A 1 91 ? 1.953 0.277 -18.939 1.00 85.81 91 GLY A CA 1
ATOM 699 C C . GLY A 1 91 ? 0.755 -0.659 -19.093 1.00 85.81 91 GLY A C 1
ATOM 700 O O . GLY A 1 91 ? 0.593 -1.283 -20.137 1.00 85.81 91 GLY A O 1
ATOM 701 N N . HIS A 1 92 ? -0.150 -0.685 -18.114 1.00 86.19 92 HIS A N 1
ATOM 702 C CA . HIS A 1 92 ? -1.397 -1.447 -18.200 1.00 86.19 92 HIS A CA 1
ATOM 703 C C . HIS A 1 92 ? -2.325 -0.951 -19.311 1.00 86.19 92 HIS A C 1
ATOM 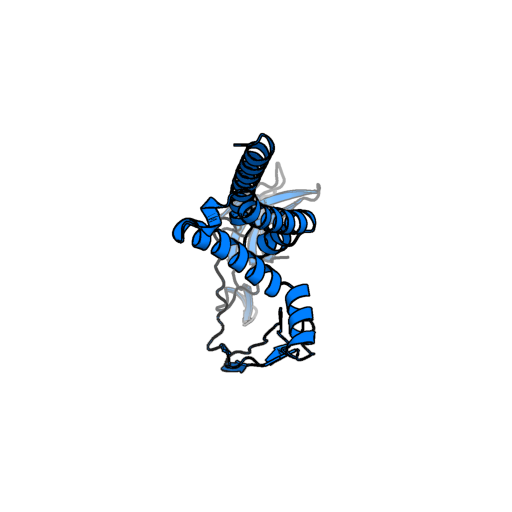705 O O . HIS A 1 92 ? -2.845 -1.774 -20.057 1.00 86.19 92 HIS A O 1
ATOM 711 N N . GLN A 1 93 ? -2.481 0.365 -19.480 1.00 85.81 93 GLN A N 1
ATOM 712 C CA . GLN A 1 93 ? -3.261 0.929 -20.591 1.00 85.81 93 GLN A CA 1
ATOM 713 C C . GLN A 1 93 ? -2.662 0.564 -21.954 1.00 85.81 93 GLN A C 1
ATOM 715 O O . GLN A 1 93 ? -3.389 0.261 -22.899 1.00 85.81 93 GLN A O 1
ATOM 720 N N . LEU A 1 94 ? -1.332 0.585 -22.069 1.00 86.56 94 LEU A N 1
ATOM 721 C CA . LEU A 1 94 ? -0.646 0.185 -23.292 1.00 86.56 94 LEU A CA 1
ATOM 722 C C . LEU A 1 94 ? -0.816 -1.317 -23.564 1.00 86.56 94 LEU A C 1
ATOM 724 O O . LEU A 1 94 ? -1.105 -1.698 -24.694 1.00 86.56 94 LEU A O 1
ATOM 728 N N . ALA A 1 95 ? -0.683 -2.158 -22.538 1.00 87.31 95 ALA A N 1
ATOM 729 C CA . ALA A 1 95 ? -0.891 -3.600 -22.639 1.00 87.31 95 ALA A CA 1
ATOM 730 C C . ALA A 1 95 ? -2.334 -3.947 -23.036 1.00 87.31 95 ALA A C 1
ATOM 732 O O . ALA A 1 95 ? -2.543 -4.825 -23.867 1.00 87.31 95 ALA A O 1
ATOM 733 N N . GLU A 1 96 ? -3.325 -3.235 -22.503 1.00 87.69 96 GLU A N 1
ATOM 734 C CA . GLU A 1 96 ? -4.726 -3.391 -22.898 1.00 87.69 96 GLU A CA 1
ATOM 735 C C . GLU A 1 96 ? -4.927 -3.036 -24.378 1.00 87.69 96 GLU A C 1
ATOM 737 O O . GLU A 1 96 ? -5.546 -3.801 -25.112 1.00 87.69 96 GLU A O 1
ATOM 742 N N . ARG A 1 97 ? -4.326 -1.937 -24.854 1.00 87.88 97 ARG A N 1
ATOM 743 C CA . ARG A 1 97 ? -4.402 -1.528 -26.268 1.00 87.88 97 ARG A CA 1
ATOM 744 C C . ARG A 1 97 ? -3.690 -2.484 -27.225 1.00 87.88 97 ARG A C 1
ATOM 746 O O . ARG A 1 97 ? -4.180 -2.696 -28.327 1.00 87.88 97 ARG A O 1
ATOM 753 N N . LEU A 1 98 ? -2.522 -3.004 -26.842 1.00 90.56 98 LEU A N 1
ATOM 754 C CA . LEU A 1 98 ? -1.679 -3.821 -27.724 1.00 90.56 98 LEU A CA 1
ATOM 755 C C . LEU A 1 98 ? -2.008 -5.315 -27.673 1.00 90.56 98 LEU A C 1
ATOM 757 O O . LEU A 1 98 ? -1.887 -5.994 -28.686 1.00 90.56 98 LEU A O 1
ATOM 761 N N . LEU A 1 99 ? -2.374 -5.835 -26.500 1.00 89.12 99 LEU A N 1
ATOM 762 C CA . LEU A 1 99 ? -2.544 -7.271 -26.252 1.00 89.12 99 LEU A CA 1
ATOM 763 C C . LEU A 1 99 ? -3.982 -7.643 -25.865 1.00 89.12 99 LEU A C 1
ATOM 765 O O . LEU A 1 99 ? -4.269 -8.823 -25.688 1.00 89.12 99 LEU A O 1
ATOM 769 N N . GLY A 1 100 ? -4.875 -6.667 -25.664 1.00 83.38 100 GLY A N 1
ATOM 770 C CA . GLY A 1 100 ? -6.233 -6.911 -25.163 1.00 83.38 100 GLY A CA 1
ATOM 771 C C . GLY A 1 100 ? -6.278 -7.404 -23.711 1.00 83.38 100 GLY A C 1
ATOM 772 O O . GLY A 1 100 ? -7.335 -7.777 -23.210 1.00 83.38 100 GLY A O 1
ATOM 773 N N . THR A 1 101 ? -5.139 -7.434 -23.011 1.00 80.12 101 THR A N 1
ATOM 774 C CA . THR A 1 101 ? -5.053 -7.961 -21.647 1.00 80.12 101 THR A CA 1
ATOM 775 C C . THR A 1 101 ? -5.420 -6.880 -20.639 1.00 80.12 101 THR A C 1
ATOM 777 O O . THR A 1 101 ? -4.607 -6.001 -20.340 1.00 80.12 101 THR A O 1
ATOM 780 N N . ARG A 1 102 ? -6.621 -6.967 -20.067 1.00 78.50 102 ARG A N 1
ATOM 781 C CA . ARG A 1 102 ? -7.052 -6.092 -18.974 1.00 78.50 102 ARG A CA 1
ATOM 782 C C . ARG A 1 102 ? -6.599 -6.669 -17.633 1.00 78.50 102 ARG A C 1
ATOM 784 O O . ARG A 1 102 ? -7.040 -7.740 -17.227 1.00 78.50 102 ARG A O 1
ATOM 791 N N . LYS A 1 103 ? -5.703 -5.964 -16.939 1.00 80.31 103 LYS A N 1
ATOM 792 C CA . LYS A 1 103 ? -5.308 -6.288 -15.558 1.00 80.31 103 LYS A CA 1
ATOM 793 C C . LYS A 1 103 ? -6.111 -5.446 -14.575 1.00 80.31 103 LYS A C 1
ATOM 795 O O . LYS A 1 103 ? -6.362 -4.274 -14.837 1.00 80.31 103 LYS A O 1
ATOM 800 N N . ILE A 1 104 ? -6.467 -6.032 -13.434 1.00 84.25 104 ILE A N 1
ATOM 801 C CA . ILE A 1 104 ? -7.115 -5.328 -12.322 1.00 84.25 104 ILE A CA 1
ATOM 802 C C . ILE A 1 104 ? -6.002 -4.839 -11.377 1.00 84.25 104 ILE A C 1
ATOM 804 O O . ILE A 1 104 ? -5.385 -5.665 -10.706 1.00 84.25 104 ILE A O 1
ATOM 808 N N . PRO A 1 105 ? -5.678 -3.531 -11.339 1.00 78.00 105 PRO A N 1
ATOM 809 C CA . PRO A 1 105 ? -4.523 -3.029 -10.587 1.00 78.00 105 PRO A CA 1
ATOM 810 C C . PRO A 1 105 ? -4.780 -2.928 -9.076 1.00 78.00 105 PRO A C 1
ATOM 812 O O . PRO A 1 105 ? -3.840 -2.946 -8.281 1.00 78.00 105 PRO A O 1
ATOM 815 N N . ARG A 1 106 ? -6.046 -2.768 -8.685 1.00 84.62 106 ARG A N 1
ATOM 816 C CA . ARG A 1 106 ? -6.526 -2.702 -7.304 1.00 84.62 106 ARG A CA 1
ATOM 817 C C . ARG A 1 106 ? -8.000 -3.092 -7.292 1.00 84.62 106 ARG A C 1
ATOM 819 O O . ARG A 1 106 ? -8.719 -2.776 -8.236 1.00 84.62 106 ARG A O 1
ATOM 826 N N . GLY A 1 107 ? -8.426 -3.734 -6.217 1.00 89.94 107 GLY A N 1
ATOM 827 C CA . GLY A 1 107 ? -9.822 -4.029 -5.939 1.00 89.94 107 GLY A CA 1
ATOM 828 C C . GLY A 1 107 ? -9.973 -4.571 -4.526 1.00 89.94 107 GLY A C 1
ATOM 829 O O . GLY A 1 107 ? -8.983 -4.743 -3.811 1.00 89.94 107 GLY A O 1
ATOM 830 N N . TYR A 1 108 ? -11.213 -4.816 -4.142 1.00 93.62 108 TYR A N 1
ATOM 831 C CA . TYR A 1 108 ? -11.599 -5.325 -2.837 1.00 93.62 108 TYR A CA 1
ATOM 832 C C . TYR A 1 108 ? -12.229 -6.701 -3.006 1.00 93.62 108 TYR A C 1
ATOM 834 O O . TYR A 1 108 ? -12.836 -6.986 -4.033 1.00 93.62 108 TYR A O 1
ATOM 842 N N . ILE A 1 109 ? -12.090 -7.558 -2.005 1.00 93.69 109 ILE A N 1
ATOM 843 C CA . ILE A 1 109 ? -12.814 -8.826 -1.939 1.00 93.69 109 ILE A CA 1
ATOM 844 C C . ILE A 1 109 ? -13.513 -8.829 -0.590 1.00 93.69 109 ILE A C 1
ATOM 846 O O . ILE A 1 109 ? -12.863 -8.664 0.442 1.00 93.69 109 ILE A O 1
ATOM 850 N N . VAL A 1 110 ? -14.833 -8.967 -0.609 1.00 91.44 110 VAL A N 1
ATOM 851 C CA . VAL A 1 110 ? -15.639 -9.087 0.605 1.00 91.44 110 VAL A CA 1
ATOM 852 C C . VAL A 1 110 ? -15.813 -10.573 0.870 1.00 91.44 110 VAL A C 1
ATOM 854 O O . VAL A 1 110 ? -16.396 -11.273 0.052 1.00 91.44 110 VAL A O 1
ATOM 857 N N . ILE A 1 111 ? -15.271 -11.063 1.983 1.00 91.25 111 ILE A N 1
ATOM 858 C CA . ILE A 1 111 ? -15.326 -12.482 2.342 1.00 91.25 111 ILE A CA 1
ATOM 859 C C . ILE A 1 111 ? -16.013 -12.600 3.694 1.00 91.25 111 ILE A C 1
ATOM 861 O O . ILE A 1 111 ? -15.506 -12.086 4.690 1.00 91.25 111 ILE A O 1
ATOM 865 N N . TYR A 1 112 ? -17.153 -13.281 3.724 1.00 87.06 112 TYR A N 1
ATOM 866 C CA . TYR A 1 112 ? -17.842 -13.614 4.965 1.00 87.06 112 TYR A CA 1
ATOM 867 C C . TYR A 1 112 ? -17.313 -14.924 5.544 1.00 87.06 112 TYR A C 1
ATOM 869 O O . TYR A 1 112 ? -16.814 -15.792 4.822 1.00 87.06 112 TYR A O 1
ATOM 877 N N . GLU A 1 113 ? -17.422 -15.072 6.861 1.00 88.75 113 GLU A N 1
ATOM 878 C CA . GLU A 1 113 ? -16.977 -16.276 7.553 1.00 88.75 113 GLU A CA 1
ATOM 879 C C . GLU A 1 113 ? -17.686 -17.524 7.007 1.00 88.75 113 GLU A C 1
ATOM 881 O O . GLU A 1 113 ? -18.885 -17.526 6.726 1.00 88.75 113 GLU A O 1
ATOM 886 N N . GLY A 1 114 ? -16.916 -18.586 6.781 1.00 89.12 114 GLY A N 1
ATOM 887 C CA . GLY A 1 114 ? -17.394 -19.828 6.184 1.00 89.12 114 GLY A CA 1
ATOM 888 C C . GLY A 1 114 ? -17.592 -19.775 4.664 1.00 89.12 114 GLY A C 1
ATOM 889 O O . GLY A 1 114 ? -17.729 -20.840 4.052 1.00 89.12 114 GLY A O 1
ATOM 890 N N . GLN A 1 115 ? -17.538 -18.597 4.034 1.00 90.75 115 GLN A N 1
ATOM 891 C CA . GLN A 1 115 ? -17.721 -18.420 2.593 1.00 90.75 115 GLN A CA 1
ATOM 892 C C . GLN A 1 115 ? -16.393 -18.330 1.841 1.00 90.75 115 GLN A C 1
ATOM 894 O O . GLN A 1 115 ? -15.373 -17.877 2.364 1.00 90.75 115 GLN A O 1
ATOM 899 N N . ALA A 1 116 ? -16.419 -18.797 0.593 1.00 94.19 116 ALA A N 1
ATOM 900 C CA . ALA A 1 116 ? -15.326 -18.651 -0.353 1.00 94.19 116 ALA A CA 1
ATOM 901 C C . ALA A 1 116 ? -15.735 -17.644 -1.425 1.00 94.19 116 ALA A C 1
ATOM 903 O O . ALA A 1 116 ? -16.811 -17.774 -2.002 1.00 94.19 116 ALA A O 1
ATOM 904 N N . GLU A 1 117 ? -14.864 -16.683 -1.705 1.00 95.62 117 GLU A N 1
ATOM 905 C CA . GLU A 1 117 ? -15.114 -15.627 -2.677 1.00 95.62 117 GLU A CA 1
ATOM 906 C C . GLU A 1 117 ? -13.973 -15.561 -3.693 1.00 95.62 117 GLU A C 1
ATOM 908 O O . GLU A 1 117 ? -12.815 -15.869 -3.390 1.00 95.62 117 GLU A O 1
ATOM 913 N N . LYS A 1 118 ? -14.306 -15.174 -4.921 1.00 95.44 118 LYS A N 1
ATOM 914 C CA . LYS A 1 118 ? -13.337 -14.966 -6.010 1.00 95.44 118 LYS A CA 1
ATOM 915 C C . LYS A 1 118 ? -13.563 -13.652 -6.750 1.00 95.44 118 LYS A C 1
ATOM 917 O O . LYS A 1 118 ? -12.710 -13.259 -7.544 1.00 95.44 118 LYS A O 1
ATOM 922 N N . ASN A 1 119 ? -14.683 -12.977 -6.504 1.00 95.00 119 ASN A N 1
ATOM 923 C CA . ASN A 1 119 ? -15.024 -11.733 -7.169 1.00 95.00 119 ASN A CA 1
ATOM 924 C C . ASN A 1 119 ? -14.192 -10.578 -6.613 1.00 95.00 119 ASN A C 1
ATOM 926 O O . ASN A 1 119 ? -14.128 -10.351 -5.406 1.00 95.00 119 ASN A O 1
ATOM 930 N N . VAL A 1 120 ? -13.573 -9.826 -7.518 1.00 94.56 120 VAL A N 1
ATOM 931 C CA . VAL A 1 120 ? -12.868 -8.588 -7.198 1.00 94.56 120 VAL A CA 1
ATOM 932 C C . VAL A 1 120 ? -13.818 -7.432 -7.470 1.00 94.56 120 VAL A C 1
ATOM 934 O O . VAL A 1 120 ? -14.279 -7.258 -8.597 1.00 94.56 120 VAL A O 1
ATOM 937 N N . LEU A 1 121 ? -14.102 -6.641 -6.446 1.00 94.88 121 LEU A N 1
ATOM 938 C CA . LEU A 1 121 ? -15.026 -5.514 -6.455 1.00 94.88 121 LEU A CA 1
ATOM 939 C C . LEU A 1 121 ? -14.275 -4.178 -6.503 1.00 94.88 121 LEU A C 1
ATOM 941 O O . LEU A 1 121 ? -13.109 -4.069 -6.108 1.00 94.88 121 LEU A O 1
ATOM 945 N N . ALA A 1 122 ? -14.960 -3.148 -6.983 1.00 93.19 122 ALA A N 1
ATOM 946 C CA . ALA A 1 122 ? -14.537 -1.764 -6.859 1.00 93.19 122 ALA A CA 1
ATOM 947 C C . ALA A 1 122 ? -14.667 -1.278 -5.404 1.00 93.19 122 ALA A C 1
ATOM 949 O O . ALA A 1 122 ? -15.194 -1.971 -4.536 1.00 93.19 122 ALA A O 1
ATOM 950 N N . GLU A 1 123 ? -14.172 -0.070 -5.136 1.00 92.31 123 GLU A N 1
ATOM 951 C CA . GLU A 1 123 ? -14.189 0.542 -3.798 1.00 92.31 123 GLU A CA 1
ATOM 952 C C . GLU A 1 123 ? -15.602 0.776 -3.243 1.00 92.31 123 GLU A C 1
ATOM 954 O O . GLU A 1 123 ? -15.783 0.860 -2.035 1.00 92.31 123 GLU A O 1
ATOM 959 N N . ASP A 1 124 ? -16.617 0.819 -4.106 1.00 92.44 124 ASP A N 1
ATOM 960 C CA . ASP A 1 124 ? -18.020 0.908 -3.697 1.00 92.44 124 ASP A CA 1
ATOM 961 C C . ASP A 1 124 ? -18.639 -0.429 -3.265 1.00 92.44 124 ASP A C 1
ATOM 963 O O . ASP A 1 124 ? -19.813 -0.463 -2.894 1.00 92.44 124 ASP A O 1
ATOM 967 N N . PHE A 1 125 ? -17.870 -1.521 -3.340 1.00 91.62 125 PHE A N 1
ATOM 968 C CA . PHE A 1 125 ? -18.283 -2.890 -3.027 1.00 91.62 125 PHE A CA 1
ATOM 969 C C . PHE A 1 125 ? -19.492 -3.401 -3.828 1.00 91.62 125 PHE A C 1
ATOM 971 O O . PHE A 1 125 ? -20.098 -4.403 -3.456 1.00 91.62 125 PHE A O 1
ATOM 978 N N . LYS A 1 126 ? -19.855 -2.738 -4.932 1.00 90.81 126 LYS A N 1
ATOM 979 C CA . LYS A 1 126 ? -21.011 -3.097 -5.769 1.00 90.81 126 LYS A CA 1
ATOM 980 C C . LYS A 1 126 ? -20.595 -3.496 -7.173 1.00 90.81 126 LYS A C 1
ATOM 982 O O . LYS A 1 126 ? -21.124 -4.461 -7.716 1.00 90.81 126 LYS A O 1
ATOM 987 N N . HIS A 1 127 ? -19.656 -2.769 -7.773 1.00 91.75 127 HIS A N 1
ATOM 988 C CA . HIS A 1 127 ? -19.236 -3.049 -9.141 1.00 91.75 127 HIS A CA 1
ATOM 989 C C . HIS A 1 127 ? -18.151 -4.121 -9.173 1.00 91.75 127 HIS A C 1
ATOM 991 O O . HIS A 1 127 ? -17.073 -3.947 -8.608 1.00 91.75 127 HIS A O 1
ATOM 997 N N . GLN A 1 128 ? -18.405 -5.216 -9.887 1.00 92.94 128 GLN A N 1
ATOM 998 C CA . GLN A 1 128 ? -17.406 -6.255 -10.114 1.00 92.94 128 GLN A CA 1
ATOM 999 C C . GLN A 1 128 ? -16.382 -5.805 -11.166 1.00 92.94 128 GLN A C 1
ATOM 1001 O O . GLN A 1 128 ? -16.725 -5.446 -12.291 1.00 92.94 128 GLN A O 1
ATOM 1006 N N . LEU A 1 129 ? -15.104 -5.842 -10.792 1.00 92.06 129 LEU A N 1
ATOM 1007 C CA . LEU A 1 129 ? -13.959 -5.577 -11.665 1.00 92.06 129 LEU A CA 1
ATOM 1008 C C . LEU A 1 129 ? -13.482 -6.843 -12.391 1.00 92.06 129 LEU A C 1
ATOM 1010 O O . LEU A 1 129 ? -12.894 -6.739 -13.467 1.00 92.06 129 LEU A O 1
ATOM 1014 N N . GLY A 1 130 ? -13.727 -8.020 -11.810 1.00 91.88 130 GLY A N 1
ATOM 1015 C CA . GLY A 1 130 ? -13.464 -9.328 -12.412 1.00 91.88 130 GLY A CA 1
ATOM 1016 C C . GLY A 1 130 ? -13.405 -10.444 -11.373 1.00 91.88 130 GLY A C 1
ATOM 1017 O O . GLY A 1 130 ? -13.999 -10.325 -10.301 1.00 91.88 130 GLY A O 1
ATOM 1018 N N . GLU A 1 131 ? -12.690 -11.523 -11.687 1.00 93.19 131 GLU A N 1
ATOM 1019 C CA . GLU A 1 131 ? -12.544 -12.695 -10.816 1.00 93.19 131 GLU A CA 1
ATOM 1020 C C . GLU A 1 131 ? -11.082 -13.129 -10.702 1.00 93.19 131 GLU A C 1
ATOM 1022 O O . GLU A 1 131 ? -10.309 -13.046 -11.660 1.00 93.19 131 GLU A O 1
ATOM 1027 N N . LEU A 1 132 ? -10.704 -13.617 -9.523 1.00 92.00 132 LEU A N 1
ATOM 1028 C CA . LEU A 1 132 ? -9.446 -14.318 -9.319 1.00 92.00 132 LEU A CA 1
ATOM 1029 C C . LEU A 1 132 ? -9.497 -15.717 -9.963 1.00 92.00 132 LEU A C 1
ATOM 1031 O O . LEU A 1 132 ? -10.551 -16.354 -9.982 1.00 92.00 132 LEU A O 1
ATOM 1035 N N . PRO A 1 133 ? -8.351 -16.264 -10.411 1.00 92.50 133 PRO A N 1
ATOM 1036 C CA . PRO A 1 133 ? -8.273 -17.637 -10.918 1.00 92.50 133 PRO A CA 1
ATOM 1037 C C . PRO A 1 133 ? -8.352 -18.702 -9.804 1.00 92.50 133 PRO A C 1
ATOM 1039 O O . PRO A 1 133 ? -8.197 -19.891 -10.069 1.00 92.50 133 PRO A O 1
ATOM 1042 N N . PHE A 1 134 ? -8.559 -18.283 -8.554 1.00 94.62 134 PHE A N 1
ATOM 1043 C CA . PHE A 1 134 ? -8.741 -19.117 -7.370 1.00 94.62 134 PHE A CA 1
ATOM 1044 C C . PHE A 1 134 ? -9.713 -18.424 -6.406 1.00 94.62 134 PHE A C 1
ATOM 1046 O O . PHE A 1 134 ? -9.919 -17.216 -6.491 1.00 94.62 134 PHE A O 1
ATOM 1053 N N . SER A 1 135 ? -10.290 -19.173 -5.469 1.00 94.75 135 SER A N 1
ATOM 1054 C CA . SER A 1 135 ? -11.151 -18.625 -4.415 1.00 94.75 135 SER A CA 1
ATOM 1055 C C . SER A 1 135 ? -10.404 -18.497 -3.091 1.00 94.75 135 SER A C 1
ATOM 1057 O O . SER A 1 135 ? -9.643 -19.394 -2.721 1.00 94.75 135 SER A O 1
ATOM 1059 N N . ILE A 1 136 ? -10.677 -17.433 -2.344 1.00 93.75 136 ILE A N 1
ATOM 1060 C CA . ILE A 1 136 ? -10.185 -17.224 -0.980 1.00 93.75 136 ILE A CA 1
ATOM 1061 C C . ILE A 1 136 ? -11.340 -17.499 -0.017 1.00 93.75 136 ILE A C 1
ATOM 1063 O O . ILE A 1 136 ? -12.435 -16.976 -0.206 1.00 93.75 136 ILE A O 1
ATOM 1067 N N . LYS A 1 137 ? -11.109 -18.323 1.010 1.00 94.81 137 LYS A N 1
ATOM 1068 C CA . LYS A 1 137 ? -12.112 -18.668 2.026 1.00 94.81 137 LYS A CA 1
ATOM 1069 C C . LYS A 1 137 ? -11.726 -18.097 3.384 1.00 94.81 137 LYS A C 1
ATOM 1071 O O . LYS A 1 137 ? -10.635 -18.389 3.873 1.00 94.81 137 LYS A O 1
ATOM 1076 N N . LEU A 1 138 ? -12.638 -17.362 4.019 1.00 91.06 138 LEU A N 1
ATOM 1077 C CA . LEU A 1 138 ? -12.485 -16.965 5.416 1.00 91.06 138 LEU A CA 1
ATOM 1078 C C . LEU A 1 138 ? -12.955 -18.127 6.289 1.00 91.06 138 LEU A C 1
ATOM 1080 O O . LEU A 1 138 ? -14.142 -18.435 6.346 1.00 91.06 138 LEU A O 1
ATOM 1084 N N . LYS A 1 139 ? -12.008 -18.841 6.902 1.00 90.44 139 LYS A N 1
ATOM 1085 C CA . LYS A 1 139 ? -12.324 -20.042 7.685 1.00 90.44 139 LYS A CA 1
ATOM 1086 C C . LYS A 1 139 ? -13.040 -19.707 8.994 1.00 90.44 139 LYS A C 1
ATOM 1088 O O . LYS A 1 139 ? -14.008 -20.382 9.313 1.00 90.44 139 LYS A O 1
ATOM 1093 N N . ASP A 1 140 ? -12.506 -18.743 9.729 1.00 87.50 140 ASP A N 1
ATOM 1094 C CA . ASP A 1 140 ? -12.897 -18.371 11.090 1.00 87.50 140 ASP A CA 1
ATOM 1095 C C . ASP A 1 140 ? -12.481 -16.906 11.291 1.00 87.50 140 ASP A C 1
ATOM 1097 O O . ASP A 1 140 ? -11.391 -16.521 10.843 1.00 87.50 140 ASP A O 1
ATOM 1101 N N . PHE A 1 141 ? -13.341 -16.090 11.898 1.00 83.31 141 PHE A N 1
ATOM 1102 C CA . PHE A 1 141 ? -13.059 -14.695 12.235 1.00 83.31 141 PHE A CA 1
ATOM 1103 C C . PHE A 1 141 ? -13.148 -14.520 13.748 1.00 83.31 141 PHE A C 1
ATOM 1105 O O . PHE A 1 141 ? -14.194 -14.727 14.355 1.00 83.31 141 PHE A O 1
ATOM 1112 N N . ARG A 1 142 ? -12.041 -14.101 14.366 1.00 79.12 142 ARG A N 1
ATOM 1113 C CA . ARG A 1 142 ? -11.967 -13.889 15.812 1.00 79.12 142 ARG A CA 1
ATOM 1114 C C . ARG A 1 142 ? -11.641 -12.442 16.107 1.00 79.12 142 ARG A C 1
ATOM 1116 O O . ARG A 1 142 ? -10.699 -11.889 15.543 1.00 79.12 142 ARG A O 1
ATOM 1123 N N . LEU A 1 143 ? -12.407 -11.866 17.022 1.00 68.75 143 LEU A N 1
ATOM 1124 C CA . LEU A 1 143 ? -12.129 -10.566 17.603 1.00 68.75 143 LEU A CA 1
ATOM 1125 C C . LEU A 1 143 ? -11.659 -10.795 19.040 1.00 68.75 143 LEU A C 1
ATOM 1127 O O . LEU A 1 143 ? -12.435 -11.221 19.893 1.00 68.75 143 LEU A O 1
ATOM 1131 N N . GLU A 1 144 ? -10.374 -10.568 19.290 1.00 59.66 144 GLU A N 1
ATOM 1132 C CA . GLU A 1 144 ? -9.803 -10.647 20.633 1.00 59.66 144 GLU A CA 1
ATOM 1133 C C . GLU A 1 144 ? -9.849 -9.263 21.278 1.00 59.66 144 GLU A C 1
ATOM 1135 O O . GLU A 1 144 ? -9.306 -8.293 20.747 1.00 59.66 144 GLU A O 1
ATOM 1140 N N . TYR A 1 145 ? -10.511 -9.176 22.429 1.00 49.75 145 TYR A N 1
ATOM 1141 C CA . TYR A 1 145 ? -10.513 -7.979 23.258 1.00 49.75 145 TYR A CA 1
ATOM 1142 C C . TYR A 1 145 ? -9.369 -8.094 24.259 1.00 49.75 145 TYR A C 1
ATOM 1144 O O . TYR A 1 145 ? -9.444 -8.873 25.208 1.00 49.75 145 TYR A O 1
ATOM 1152 N N . TYR A 1 146 ? -8.304 -7.328 24.041 1.00 52.69 146 TYR A N 1
ATOM 1153 C CA . TYR A 1 146 ? -7.258 -7.179 25.045 1.00 52.69 146 TYR A CA 1
ATOM 1154 C C . TYR A 1 146 ? -7.795 -6.279 26.157 1.00 52.69 146 TYR A C 1
ATOM 1156 O O . TYR A 1 146 ? -8.242 -5.159 25.898 1.00 52.69 146 TYR A O 1
ATOM 1164 N N . GLU A 1 147 ? -7.794 -6.786 27.390 1.00 55.19 147 GLU A N 1
ATOM 1165 C CA . GLU A 1 147 ? -8.033 -5.948 28.561 1.00 55.19 147 GLU A CA 1
ATOM 1166 C C . GLU A 1 147 ? -7.009 -4.820 28.569 1.00 55.19 147 GLU A C 1
ATOM 1168 O O . GLU A 1 147 ? -5.853 -5.016 28.189 1.00 55.19 147 GLU A O 1
ATOM 1173 N N . ALA A 1 148 ? -7.466 -3.627 28.938 1.00 53.22 148 ALA A N 1
ATOM 1174 C CA . ALA A 1 148 ? -6.649 -2.433 28.927 1.00 53.22 148 ALA A CA 1
ATOM 1175 C C . ALA A 1 148 ? -5.313 -2.686 29.644 1.00 53.22 148 ALA A C 1
ATOM 1177 O O . ALA A 1 148 ? -5.283 -3.022 30.827 1.00 53.22 148 ALA A O 1
ATOM 1178 N N . ASP A 1 149 ? -4.219 -2.514 28.902 1.00 54.50 149 ASP A N 1
ATOM 1179 C CA . ASP A 1 149 ? -2.841 -2.577 29.394 1.00 54.50 149 ASP A CA 1
ATOM 1180 C C . ASP A 1 149 ? -2.677 -1.640 30.612 1.00 54.50 149 ASP A C 1
ATOM 1182 O O . ASP A 1 149 ? -3.470 -0.708 30.773 1.00 54.50 149 ASP A O 1
ATOM 1186 N N . GLU A 1 150 ? -1.626 -1.784 31.432 1.00 54.44 150 GLU A N 1
ATOM 1187 C CA . GLU A 1 150 ? -1.356 -0.892 32.591 1.00 54.44 150 GLU A CA 1
ATOM 1188 C C . GLU A 1 150 ? -1.366 0.617 32.245 1.00 54.44 150 GLU A C 1
ATOM 1190 O O . GLU A 1 150 ? -1.463 1.472 33.124 1.00 54.44 150 GLU A O 1
ATOM 1195 N N . LYS A 1 151 ? -1.284 0.960 30.954 1.00 55.06 151 LYS A N 1
ATOM 1196 C CA . LYS A 1 151 ? -1.340 2.322 30.406 1.00 55.06 151 LYS A CA 1
ATOM 1197 C C . LYS A 1 151 ? -2.753 2.859 30.156 1.00 55.06 151 LYS A C 1
ATOM 1199 O O . LYS A 1 151 ? -2.896 4.045 29.876 1.00 55.06 151 LYS A O 1
ATOM 1204 N N . SER A 1 152 ? -3.777 2.020 30.244 1.00 61.72 152 SER A N 1
ATOM 1205 C CA . SER A 1 152 ? -5.174 2.339 29.914 1.00 61.72 152 SER A CA 1
ATOM 1206 C C . SER A 1 152 ? -6.122 2.006 31.073 1.00 61.72 152 SER A C 1
ATOM 1208 O O . SER A 1 152 ? -7.256 1.582 30.874 1.00 61.72 152 SER A O 1
ATOM 1210 N N . VAL A 1 153 ? -5.660 2.205 32.312 1.00 71.81 153 VAL A N 1
ATOM 1211 C CA . VAL A 1 153 ? -6.508 2.043 33.501 1.00 71.81 153 VAL A CA 1
ATOM 1212 C C . VAL A 1 153 ? -7.655 3.061 33.437 1.00 71.81 153 VAL A C 1
ATOM 1214 O O . VAL A 1 153 ? -7.375 4.244 33.214 1.00 71.81 153 VAL A O 1
ATOM 1217 N N . PRO A 1 154 ? -8.923 2.650 33.632 1.00 77.38 154 PRO A N 1
ATOM 1218 C CA . PRO A 1 154 ? -10.043 3.581 33.594 1.00 77.38 154 PRO A CA 1
ATOM 1219 C C . PRO A 1 154 ? -9.838 4.701 34.620 1.00 77.38 154 PRO A C 1
ATOM 1221 O O . PRO A 1 154 ? -9.284 4.477 35.700 1.00 77.38 154 PRO A O 1
ATOM 1224 N N . GLN A 1 155 ? -10.259 5.917 34.281 1.00 86.25 155 GLN A N 1
ATOM 1225 C CA . GLN A 1 155 ? -10.121 7.085 35.148 1.00 86.25 155 GLN A CA 1
ATOM 1226 C C . GLN A 1 155 ? -11.494 7.626 35.526 1.00 86.25 155 GLN A C 1
ATOM 1228 O O . GLN A 1 155 ? -12.379 7.770 34.687 1.00 86.25 155 GLN A O 1
ATOM 1233 N N . LEU A 1 156 ? -11.657 7.959 36.802 1.00 85.81 156 LEU A N 1
ATOM 1234 C CA . LEU A 1 156 ? -12.782 8.729 37.295 1.00 85.81 156 LEU A CA 1
ATOM 1235 C C . LEU A 1 156 ? -12.440 10.214 37.166 1.00 85.81 156 LEU A C 1
ATOM 1237 O O . LEU A 1 156 ? -11.525 10.708 37.827 1.00 85.81 156 LEU A O 1
ATOM 1241 N N . HIS A 1 157 ? -13.184 10.920 36.319 1.00 88.38 157 HIS A N 1
ATOM 1242 C CA . HIS A 1 157 ? -13.103 12.372 36.203 1.00 88.38 157 HIS A CA 1
ATOM 1243 C C . HIS A 1 157 ? -14.125 13.017 37.140 1.00 88.38 157 HIS A C 1
ATOM 1245 O O . HIS A 1 157 ? -15.316 12.707 37.087 1.00 88.38 157 HIS A O 1
ATOM 1251 N N . ILE A 1 158 ? -13.655 13.914 38.000 1.00 85.88 158 ILE A N 1
ATOM 1252 C CA . ILE A 1 158 ? -14.465 14.623 38.987 1.00 85.88 158 ILE A CA 1
ATOM 1253 C C . ILE A 1 158 ? -14.392 16.107 38.655 1.00 85.88 158 ILE A C 1
ATOM 1255 O O . ILE A 1 158 ? -13.347 16.733 38.813 1.00 85.88 158 ILE A O 1
ATOM 1259 N N . GLU A 1 159 ? -15.507 16.673 38.211 1.00 85.81 159 GLU A N 1
ATOM 1260 C CA . GLU A 1 159 ? -15.624 18.107 37.968 1.00 85.81 159 GLU A CA 1
ATOM 1261 C C . GLU A 1 159 ? -16.206 18.790 39.210 1.00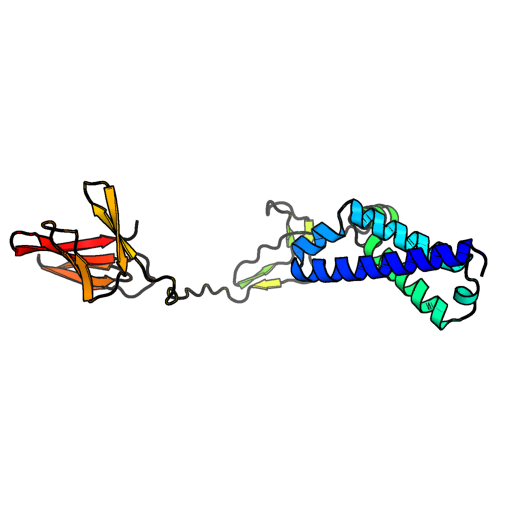 85.81 159 GLU A C 1
ATOM 1263 O O . GLU A 1 159 ? -17.296 18.450 39.680 1.00 85.81 159 GLU A O 1
ATOM 1268 N N . THR A 1 160 ? -15.461 19.732 39.783 1.00 77.75 160 THR A N 1
ATOM 1269 C CA . THR A 1 160 ? -15.944 20.548 40.900 1.00 77.75 160 THR A CA 1
ATOM 1270 C C . THR A 1 160 ? -16.816 21.693 40.383 1.00 77.75 160 THR A C 1
ATOM 1272 O O . THR A 1 160 ? -16.725 22.093 39.225 1.00 77.75 160 THR A O 1
ATOM 1275 N N . GLN A 1 161 ? -17.636 22.288 41.254 1.00 77.44 161 GLN A N 1
ATOM 1276 C CA . GLN A 1 161 ? -18.449 23.463 40.891 1.00 77.44 161 GLN A CA 1
ATOM 1277 C C . GLN A 1 161 ? -17.609 24.678 40.460 1.00 77.44 161 GLN A C 1
ATOM 1279 O O . GLN A 1 161 ? -18.116 25.574 39.795 1.00 77.44 161 GLN A O 1
ATOM 1284 N N . GLU A 1 162 ? -16.324 24.699 40.817 1.00 79.12 162 GLU A N 1
ATOM 1285 C CA . GLU A 1 162 ? -15.359 25.731 40.425 1.00 79.12 162 GLU A CA 1
ATOM 1286 C C . GLU A 1 162 ? -14.708 25.440 39.058 1.00 79.12 162 GLU A C 1
ATOM 1288 O O . GLU A 1 162 ? -13.798 26.156 38.646 1.00 79.12 162 GLU A O 1
ATOM 1293 N N . GLY A 1 163 ? -15.145 24.385 38.359 1.00 77.50 163 GLY A N 1
ATOM 1294 C CA . GLY A 1 163 ? -14.621 23.982 37.053 1.00 77.50 163 GLY A CA 1
ATOM 1295 C C . GLY A 1 163 ? -13.269 23.265 37.113 1.00 77.50 163 GLY A C 1
ATOM 1296 O O . GLY A 1 163 ? -12.619 23.092 36.083 1.00 77.50 163 GLY A O 1
ATOM 1297 N N . GLN A 1 164 ? -12.813 22.847 38.299 1.00 81.62 164 GLN A N 1
ATOM 1298 C CA . GLN A 1 164 ? -11.603 22.031 38.411 1.00 81.62 164 GLN A CA 1
ATOM 1299 C C . GLN A 1 164 ? -11.928 20.581 38.061 1.00 81.62 164 GLN A C 1
ATOM 1301 O O . GLN A 1 164 ? -12.848 19.999 38.633 1.00 81.62 164 GLN A O 1
ATOM 1306 N N . CYS A 1 165 ? -11.141 19.994 37.162 1.00 84.19 165 CYS A N 1
ATOM 1307 C CA . CYS A 1 165 ? -11.217 18.577 36.835 1.00 84.19 165 CYS A CA 1
ATOM 1308 C C . CYS A 1 165 ? -10.130 17.820 37.603 1.00 84.19 165 CYS A C 1
ATOM 1310 O O . CYS A 1 165 ? -8.937 18.032 37.379 1.00 84.19 165 CYS A O 1
ATOM 1312 N N . LEU A 1 166 ? -10.546 16.954 38.523 1.00 87.31 166 LEU A N 1
ATOM 1313 C CA . LEU A 1 166 ? -9.675 16.035 39.245 1.00 87.31 166 LEU A CA 1
ATOM 1314 C C . LEU A 1 166 ? -9.771 14.649 38.605 1.00 87.31 166 LEU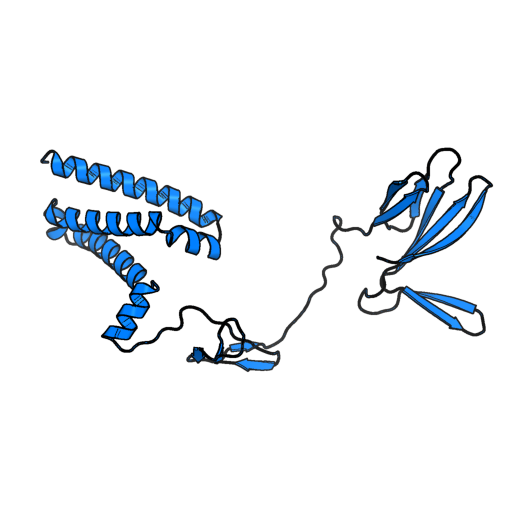 A C 1
ATOM 1316 O O . LEU A 1 166 ? -10.849 14.218 38.197 1.00 87.31 166 LEU A O 1
ATOM 1320 N N . GLN A 1 167 ? -8.646 13.943 38.542 1.00 88.69 167 GLN A N 1
ATOM 1321 C CA . GLN A 1 167 ? -8.576 12.584 38.015 1.00 88.69 167 GLN A CA 1
ATOM 1322 C C . GLN A 1 167 ? -8.185 11.617 39.126 1.00 88.69 167 GLN A C 1
ATOM 1324 O O . GLN A 1 167 ? -7.238 11.866 39.872 1.00 88.69 167 GLN A O 1
ATOM 1329 N N . LEU A 1 168 ? -8.908 10.505 39.213 1.00 87.94 168 LEU A N 1
ATOM 1330 C CA . LEU A 1 168 ? -8.605 9.397 40.109 1.00 87.94 168 LEU A CA 1
ATOM 1331 C C . LEU A 1 168 ? -8.565 8.100 39.307 1.00 87.94 168 LEU A C 1
ATOM 1333 O O . LEU A 1 168 ? -9.462 7.826 38.513 1.00 87.94 168 LEU A O 1
ATOM 1337 N N . VAL A 1 169 ? -7.533 7.287 39.515 1.00 89.81 169 VAL A N 1
ATOM 1338 C CA . VAL A 1 169 ? -7.447 5.962 38.893 1.00 89.81 169 VAL A CA 1
ATOM 1339 C C . VAL A 1 169 ? -8.596 5.103 39.413 1.00 89.81 169 VAL A C 1
ATOM 1341 O O . VAL A 1 169 ? -8.762 4.974 40.623 1.00 89.81 169 VAL A O 1
ATOM 1344 N N . ALA A 1 170 ? -9.380 4.507 38.513 1.00 87.31 170 ALA A N 1
ATOM 1345 C CA . ALA A 1 170 ? -10.544 3.701 38.858 1.00 87.31 170 ALA A CA 1
ATOM 1346 C C . ALA A 1 170 ? -10.144 2.314 39.383 1.00 87.31 170 ALA A C 1
ATOM 1348 O O . ALA A 1 170 ? -10.355 1.299 38.725 1.00 87.31 170 ALA A O 1
ATOM 1349 N N . ARG A 1 171 ? -9.523 2.267 40.563 1.00 88.38 171 ARG A N 1
ATOM 1350 C CA . ARG A 1 171 ? -9.087 1.037 41.227 1.00 88.38 171 ARG A CA 1
ATOM 1351 C C . ARG A 1 171 ? -9.624 1.003 42.652 1.00 88.38 171 ARG A C 1
ATOM 1353 O O . ARG A 1 171 ? -9.555 1.993 43.373 1.00 88.38 171 ARG A O 1
ATOM 1360 N N . THR A 1 172 ? -10.144 -0.151 43.063 1.00 90.06 172 THR A N 1
ATOM 1361 C CA . THR A 1 172 ? -10.643 -0.361 44.427 1.00 90.06 172 THR A CA 1
ATOM 1362 C C . THR A 1 172 ? -9.593 0.032 45.466 1.00 90.06 172 THR A C 1
ATOM 1364 O O . THR A 1 172 ? -8.460 -0.443 45.424 1.00 90.06 172 THR A O 1
ATOM 1367 N N . GLY A 1 173 ? -9.988 0.887 46.410 1.00 89.69 173 GLY A N 1
ATOM 1368 C CA . GLY A 1 173 ? -9.138 1.399 47.483 1.00 89.69 173 GLY A CA 1
ATOM 1369 C C . GLY A 1 173 ? -8.518 2.772 47.213 1.00 89.69 173 GLY A C 1
ATOM 1370 O O . GLY A 1 173 ? -8.144 3.438 48.179 1.00 89.69 173 GLY A O 1
ATOM 1371 N N . GLU A 1 174 ? -8.459 3.221 45.957 1.00 90.56 174 GLU A N 1
ATOM 1372 C CA . GLU A 1 174 ? -7.952 4.552 45.610 1.00 90.56 174 GLU A CA 1
ATOM 1373 C C . GLU A 1 174 ? -8.855 5.656 46.170 1.00 90.56 174 GLU A C 1
ATOM 1375 O O . GLU A 1 174 ? -10.079 5.511 46.246 1.00 90.56 174 GLU A O 1
ATOM 1380 N N . GLN A 1 175 ? -8.249 6.774 46.570 1.00 92.50 175 GLN A N 1
ATOM 1381 C CA . GLN A 1 175 ? -8.961 7.910 47.152 1.00 92.50 175 GLN A CA 1
ATOM 1382 C C . GLN A 1 175 ? -8.329 9.243 46.756 1.00 92.50 175 GLN A C 1
ATOM 1384 O O . GLN A 1 175 ? -7.122 9.335 46.540 1.00 92.50 175 GLN A O 1
ATOM 1389 N N . ILE A 1 176 ? -9.142 10.295 46.725 1.00 91.50 176 ILE A N 1
ATOM 1390 C CA . ILE A 1 176 ? -8.704 11.660 46.440 1.00 91.50 176 ILE A CA 1
ATOM 1391 C C . ILE A 1 176 ? -9.398 12.654 47.369 1.00 91.50 176 ILE A C 1
ATOM 1393 O O . ILE A 1 176 ? -10.586 12.524 47.674 1.00 91.50 176 ILE A O 1
ATOM 1397 N N . SER A 1 177 ? -8.648 13.657 47.826 1.00 88.31 177 SER A N 1
ATOM 1398 C CA . SER A 1 177 ? -9.212 14.819 48.516 1.00 88.31 177 SER A CA 1
ATOM 1399 C C . SER A 1 177 ? -9.746 15.812 47.488 1.00 88.31 177 SER A C 1
ATOM 1401 O O . SER A 1 177 ? -9.065 16.113 46.510 1.00 88.31 177 SER A O 1
ATOM 1403 N N . LEU A 1 178 ? -10.944 16.347 47.721 1.00 83.50 178 LEU A N 1
ATOM 1404 C CA . LEU A 1 178 ? -11.569 17.339 46.840 1.00 83.50 178 LEU A CA 1
ATOM 1405 C C . LEU A 1 178 ? -11.061 18.772 47.089 1.00 83.50 178 LEU A C 1
ATOM 1407 O O . LEU A 1 178 ? -11.560 19.716 46.476 1.00 83.50 178 LEU A O 1
ATOM 1411 N N . GLY A 1 179 ? -10.086 18.938 47.989 1.00 80.56 179 GLY A N 1
ATOM 1412 C CA . GLY A 1 179 ? -9.543 20.224 48.426 1.00 80.56 179 GLY A CA 1
ATOM 1413 C C . GLY A 1 179 ? -9.935 20.573 49.864 1.00 80.56 179 GLY A C 1
ATOM 1414 O O . GLY A 1 179 ? -10.720 19.869 50.507 1.00 80.56 179 GLY A O 1
ATOM 1415 N N . GLU A 1 180 ? -9.368 21.662 50.389 1.00 79.44 180 GLU A N 1
ATOM 1416 C CA . GLU A 1 180 ? -9.633 22.106 51.762 1.00 79.44 180 GLU A CA 1
ATOM 1417 C C . GLU A 1 180 ? -11.131 22.334 51.994 1.00 79.44 180 GLU A C 1
ATOM 1419 O O . GLU A 1 180 ? -11.791 23.064 51.256 1.00 79.44 180 GLU A O 1
ATOM 1424 N N . GLY A 1 181 ? -11.679 21.668 53.014 1.00 78.81 181 GLY A N 1
ATOM 1425 C CA . GLY A 1 181 ? -13.085 21.802 53.395 1.00 78.81 181 GLY A CA 1
ATOM 1426 C C . GLY A 1 181 ? -14.093 21.236 52.389 1.00 78.81 181 GLY A C 1
ATOM 1427 O O . GLY A 1 181 ? -15.270 21.561 52.503 1.00 78.81 181 GLY A O 1
ATOM 1428 N N . LYS A 1 182 ? -13.675 20.406 51.417 1.00 79.50 182 LYS A N 1
ATOM 1429 C CA . LYS A 1 182 ? -14.560 19.846 50.369 1.00 79.50 182 LYS A CA 1
ATOM 1430 C C . LYS A 1 182 ? -14.813 18.338 50.478 1.00 79.50 182 LYS A C 1
ATOM 1432 O O . LYS A 1 182 ? -15.653 17.813 49.751 1.00 79.50 182 LYS A O 1
ATOM 1437 N N . GLY A 1 183 ? -14.151 17.659 51.415 1.00 86.62 183 GLY A N 1
ATOM 1438 C CA . GLY A 1 183 ? -14.328 16.227 51.663 1.00 86.62 183 GLY A CA 1
ATOM 1439 C C . GLY A 1 183 ? -13.430 15.343 50.792 1.00 86.62 183 GLY A C 1
ATOM 1440 O O . GLY A 1 183 ? -12.442 15.811 50.219 1.00 86.62 183 GLY A O 1
ATOM 1441 N N . ARG A 1 184 ? -13.754 14.049 50.707 1.00 90.94 184 ARG A N 1
ATOM 1442 C CA . ARG A 1 184 ? -12.967 13.054 49.959 1.00 90.94 184 ARG A CA 1
ATOM 1443 C C . ARG A 1 184 ? -13.847 12.079 49.187 1.00 90.94 184 ARG A C 1
ATOM 1445 O O . ARG A 1 184 ? -14.985 11.820 49.566 1.00 90.94 184 ARG A O 1
ATOM 1452 N N . ILE A 1 185 ? -13.287 11.515 48.123 1.00 91.44 185 ILE A N 1
ATOM 1453 C CA . ILE A 1 185 ? -13.898 10.434 47.348 1.00 91.44 185 ILE A CA 1
ATOM 1454 C C . ILE A 1 185 ? -12.998 9.210 47.433 1.00 91.44 185 ILE A C 1
ATOM 1456 O O . ILE A 1 185 ? -11.785 9.331 47.274 1.00 91.44 185 ILE A O 1
ATOM 1460 N N . LYS A 1 186 ? -13.593 8.038 47.657 1.00 93.62 186 LYS A N 1
ATOM 1461 C CA . LYS A 1 186 ? -12.913 6.743 47.664 1.00 93.62 186 LYS A CA 1
ATOM 1462 C C . LYS A 1 186 ? -13.617 5.767 46.736 1.00 93.62 186 LYS A C 1
ATOM 1464 O O . LYS A 1 186 ? -14.842 5.723 46.688 1.00 93.62 186 LYS A O 1
ATOM 1469 N N . ILE A 1 187 ? -12.848 4.949 46.034 1.00 92.44 187 ILE A N 1
ATOM 1470 C CA . ILE A 1 187 ? -13.373 3.884 45.187 1.00 92.44 187 ILE A CA 1
ATOM 1471 C C . ILE A 1 187 ? -13.532 2.617 46.014 1.00 92.44 187 ILE A C 1
ATOM 1473 O O . ILE A 1 187 ? -12.565 2.091 46.569 1.00 92.44 187 ILE A O 1
ATOM 1477 N N . ILE A 1 188 ? -14.765 2.128 46.093 1.00 93.50 188 ILE A N 1
ATOM 1478 C CA . ILE A 1 188 ? -15.130 0.965 46.904 1.00 93.50 188 ILE A CA 1
ATOM 1479 C C . ILE A 1 188 ? -15.166 -0.300 46.057 1.00 93.50 188 ILE A C 1
ATOM 1481 O O . ILE A 1 188 ? -14.668 -1.329 46.499 1.00 93.50 188 ILE A O 1
ATOM 1485 N N . ASN A 1 189 ? -15.697 -0.218 44.836 1.00 90.50 189 ASN A N 1
ATOM 1486 C CA . ASN A 1 189 ? -15.746 -1.335 43.898 1.00 90.50 189 ASN A CA 1
ATOM 1487 C C . ASN A 1 189 ? -15.620 -0.859 42.454 1.00 90.50 189 ASN A C 1
ATOM 1489 O O . ASN A 1 189 ? -15.947 0.281 42.119 1.00 90.50 189 ASN A O 1
ATOM 1493 N N . THR A 1 190 ? -15.205 -1.783 41.595 1.00 89.81 190 THR A N 1
ATOM 1494 C CA . THR A 1 190 ? -15.212 -1.623 40.141 1.00 89.81 190 THR A CA 1
ATOM 1495 C C . THR A 1 190 ? -15.959 -2.792 39.517 1.00 89.81 190 THR A C 1
ATOM 1497 O O . THR A 1 190 ? -15.868 -3.915 40.008 1.00 89.81 190 THR A O 1
ATOM 1500 N N . PHE A 1 191 ? -16.732 -2.505 38.476 1.00 88.38 191 PHE A N 1
ATOM 1501 C CA . PHE A 1 191 ? -17.574 -3.463 37.772 1.00 88.38 191 PHE A CA 1
ATOM 1502 C C . PHE A 1 191 ? -17.261 -3.386 36.286 1.00 88.38 191 PHE A C 1
ATOM 1504 O O . PHE A 1 191 ? -17.200 -2.292 35.723 1.00 88.38 191 PHE A O 1
ATOM 1511 N N . ARG A 1 192 ? -17.106 -4.540 35.642 1.00 85.25 192 ARG A N 1
ATOM 1512 C CA . ARG A 1 192 ? -16.918 -4.630 34.187 1.00 85.25 192 ARG A CA 1
ATOM 1513 C C . ARG A 1 192 ? -18.252 -4.648 33.445 1.00 85.25 192 ARG A C 1
ATOM 1515 O O . ARG A 1 192 ? -18.350 -4.156 32.325 1.00 85.25 192 ARG A O 1
ATOM 1522 N N . ASN A 1 193 ? -19.273 -5.212 34.073 1.00 87.62 193 ASN A N 1
ATOM 1523 C CA . ASN A 1 193 ? -20.624 -5.343 33.562 1.00 87.62 193 ASN A CA 1
ATOM 1524 C C . ASN A 1 193 ? -21.618 -5.199 34.723 1.00 87.62 193 ASN A C 1
ATOM 1526 O O . ASN A 1 193 ? -22.163 -6.173 35.250 1.00 87.62 193 ASN A O 1
ATOM 1530 N N . PHE A 1 194 ? -21.831 -3.956 35.151 1.00 88.94 194 PHE A N 1
ATOM 1531 C CA . PHE A 1 194 ? -22.687 -3.622 36.279 1.00 88.94 194 PHE A CA 1
ATOM 1532 C C . PHE A 1 194 ? -24.127 -4.091 36.049 1.00 88.94 194 PHE A C 1
ATOM 1534 O O . PHE A 1 194 ? -24.802 -3.657 35.110 1.00 88.94 194 PHE A O 1
ATOM 1541 N N . LYS A 1 195 ? -24.627 -4.938 36.956 1.00 87.38 195 LYS A N 1
ATOM 1542 C CA . LYS A 1 19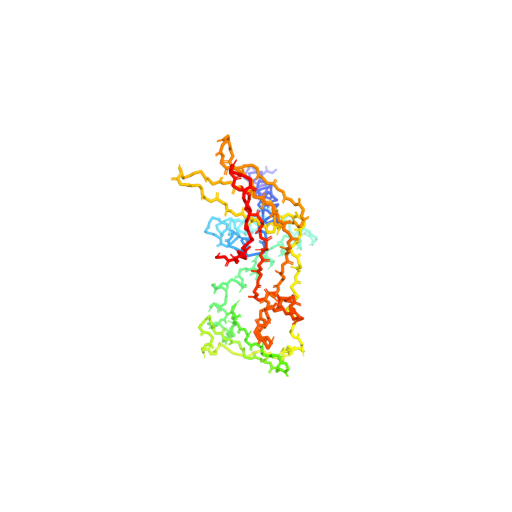5 ? -26.024 -5.385 36.985 1.00 87.38 195 LYS A CA 1
ATOM 1543 C C . LYS A 1 195 ? -26.627 -5.143 38.361 1.00 87.38 195 LYS A C 1
ATOM 1545 O O . LYS A 1 195 ? -26.035 -5.458 39.392 1.00 87.38 195 LYS A O 1
ATOM 1550 N N . ILE A 1 196 ? -27.844 -4.615 38.361 1.00 87.62 196 ILE A N 1
ATOM 1551 C CA . ILE A 1 196 ? -28.657 -4.398 39.555 1.00 87.62 196 ILE A CA 1
ATOM 1552 C C . ILE A 1 196 ? -29.926 -5.242 39.441 1.00 87.62 196 ILE A C 1
ATOM 1554 O O . ILE A 1 196 ? -30.650 -5.152 38.451 1.00 87.62 196 ILE A O 1
ATOM 1558 N N . ARG A 1 197 ? -30.195 -6.072 40.449 1.00 86.44 197 ARG A N 1
ATOM 1559 C CA . ARG A 1 197 ? -31.461 -6.799 40.601 1.00 86.44 197 ARG A CA 1
ATOM 1560 C C . ARG A 1 197 ? -32.189 -6.314 41.841 1.00 86.44 197 ARG A C 1
ATOM 1562 O O . ARG A 1 197 ? -31.560 -5.919 42.824 1.00 86.44 197 ARG A O 1
ATOM 1569 N N . LEU A 1 198 ? -33.512 -6.327 41.771 1.00 85.75 198 LEU A N 1
ATOM 1570 C CA . LEU A 1 198 ? -34.383 -6.004 42.889 1.00 85.75 198 LEU A CA 1
ATOM 1571 C C . LEU A 1 198 ? -35.205 -7.257 43.195 1.00 85.75 198 LEU A C 1
ATOM 1573 O O . LEU A 1 198 ? -36.192 -7.523 42.516 1.00 85.75 198 LEU A O 1
ATOM 1577 N N . ASP A 1 199 ? -34.767 -8.029 44.186 1.00 83.88 199 ASP A N 1
ATOM 1578 C CA . ASP A 1 199 ? -35.431 -9.266 44.597 1.00 83.88 199 ASP A CA 1
ATOM 1579 C C . ASP A 1 199 ? -36.072 -9.029 45.968 1.00 83.88 199 ASP A C 1
ATOM 1581 O O . ASP A 1 199 ? -35.380 -8.692 46.927 1.00 83.88 199 ASP A O 1
ATOM 1585 N N . ASP A 1 200 ? -37.401 -9.145 46.050 1.00 76.94 200 ASP A N 1
ATOM 1586 C CA . ASP A 1 200 ? -38.186 -8.948 47.283 1.00 76.94 200 ASP A CA 1
ATOM 1587 C C . ASP A 1 200 ? -37.890 -7.610 48.003 1.00 76.94 200 ASP A C 1
ATOM 1589 O O . ASP A 1 200 ? -37.649 -7.534 49.207 1.00 76.94 200 ASP A O 1
ATOM 1593 N N . GLY A 1 201 ? -37.795 -6.523 47.224 1.00 79.56 201 GLY A N 1
ATOM 1594 C CA . GLY A 1 201 ? -37.461 -5.182 47.724 1.00 79.56 201 GLY A CA 1
ATOM 1595 C C . GLY A 1 201 ? -35.988 -4.985 48.111 1.00 79.56 201 GLY A C 1
ATOM 1596 O O . GLY A 1 201 ? -35.580 -3.863 48.419 1.00 79.56 201 GLY A O 1
ATOM 1597 N N . LYS A 1 202 ? -35.159 -6.035 48.045 1.00 84.44 202 LYS A N 1
ATOM 1598 C CA . LYS A 1 202 ? -33.725 -5.974 48.320 1.00 84.44 202 LYS A CA 1
ATOM 1599 C C . LYS A 1 202 ? -32.935 -5.767 47.029 1.00 84.44 202 LYS A C 1
ATOM 1601 O O . LYS A 1 202 ? -32.971 -6.572 46.099 1.00 84.44 202 LYS A O 1
ATOM 1606 N N . LYS A 1 203 ? -32.173 -4.676 46.989 1.00 84.38 203 LYS A N 1
ATOM 1607 C CA . LYS A 1 203 ? -31.225 -4.385 45.912 1.00 84.38 203 LYS A CA 1
ATOM 1608 C C . LYS A 1 203 ? -30.000 -5.295 46.033 1.00 84.38 203 LYS A C 1
ATOM 1610 O O . LYS A 1 203 ? -29.293 -5.241 47.036 1.00 84.38 203 LYS A O 1
ATOM 1615 N N . THR A 1 204 ? -29.724 -6.063 44.986 1.00 87.75 204 THR A N 1
ATOM 1616 C CA . THR A 1 204 ? -28.516 -6.883 44.849 1.00 87.75 204 THR A CA 1
ATOM 1617 C C . THR A 1 204 ? -27.720 -6.384 43.650 1.00 87.75 204 THR A C 1
ATOM 1619 O O . THR A 1 204 ? -28.265 -6.228 42.557 1.00 87.75 204 THR A O 1
ATOM 1622 N N . VAL A 1 205 ? -26.439 -6.089 43.861 1.00 89.38 205 VAL A N 1
ATOM 1623 C CA . VAL A 1 205 ? -25.522 -5.590 42.829 1.00 89.38 205 VAL A CA 1
ATOM 1624 C C . VAL A 1 205 ? -24.507 -6.682 42.520 1.00 89.38 205 VAL A C 1
ATOM 1626 O O . VAL A 1 205 ? -23.953 -7.283 43.437 1.00 89.38 205 VAL A O 1
ATOM 1629 N N . THR A 1 206 ? -24.283 -6.949 41.238 1.00 89.12 206 THR A N 1
ATOM 1630 C CA . THR A 1 206 ? -23.369 -7.995 40.762 1.00 89.12 206 THR A CA 1
ATOM 1631 C C . THR A 1 206 ? -22.582 -7.504 39.560 1.00 89.12 206 THR A C 1
ATOM 1633 O O . THR A 1 206 ? -23.131 -6.774 38.731 1.00 89.12 206 THR A O 1
ATOM 1636 N N . ASP A 1 207 ? -21.344 -7.971 39.427 1.00 88.31 207 ASP A N 1
ATOM 1637 C CA . ASP A 1 207 ? -20.611 -7.892 38.166 1.00 88.31 207 ASP A CA 1
ATOM 1638 C C . ASP A 1 207 ? -21.015 -9.089 37.295 1.00 88.31 207 ASP A C 1
ATOM 1640 O O . ASP A 1 207 ? -20.847 -10.242 37.692 1.00 88.31 207 ASP A O 1
ATOM 1644 N N . GLY A 1 208 ? -21.676 -8.829 36.171 1.00 82.81 208 GLY A N 1
ATOM 1645 C CA . GLY A 1 208 ? -22.226 -9.876 35.320 1.00 82.81 208 GLY A CA 1
ATOM 1646 C C . GLY A 1 208 ? -21.153 -10.606 34.515 1.00 82.81 208 GLY A C 1
ATOM 1647 O O . GLY A 1 208 ? -20.265 -9.981 33.950 1.00 82.81 208 GLY A O 1
ATOM 1648 N N . GLU A 1 209 ? -21.298 -11.923 34.362 1.00 77.00 209 GLU A N 1
ATOM 1649 C CA . GLU A 1 209 ? -20.512 -12.679 33.380 1.00 77.00 209 GLU A CA 1
ATOM 1650 C C . GLU A 1 209 ? -20.839 -12.204 31.949 1.00 77.00 209 GLU A C 1
ATOM 1652 O O . GLU A 1 209 ? -22.005 -11.931 31.630 1.00 77.00 209 GLU A O 1
ATOM 1657 N N . GLY A 1 210 ? -19.817 -12.093 31.093 1.00 69.25 210 GLY A N 1
ATOM 1658 C CA . GLY A 1 210 ? -19.944 -11.671 29.693 1.00 69.25 210 GLY A CA 1
ATOM 1659 C C . GLY A 1 210 ? -18.990 -10.533 29.294 1.00 69.25 210 GLY A C 1
ATOM 1660 O O . GLY A 1 210 ? -18.122 -10.154 30.081 1.00 69.25 210 GLY A O 1
ATOM 1661 N N . PRO A 1 211 ? -19.122 -9.995 28.066 1.00 65.50 211 PRO A N 1
ATOM 1662 C CA . PRO A 1 211 ? -18.335 -8.849 27.609 1.00 65.50 211 PRO A CA 1
ATOM 1663 C C . PRO A 1 211 ? -18.561 -7.610 28.495 1.00 65.50 211 PRO A C 1
ATOM 1665 O O . PRO A 1 211 ? -19.631 -7.432 29.083 1.00 65.50 211 PRO A O 1
ATOM 1668 N N . ALA A 1 212 ? -17.534 -6.758 28.604 1.00 70.38 212 ALA A N 1
ATOM 1669 C CA . ALA A 1 212 ? -17.532 -5.542 29.423 1.00 70.38 212 ALA A CA 1
ATOM 1670 C C . ALA A 1 212 ? -18.368 -4.418 28.777 1.00 70.38 212 ALA A C 1
ATOM 1672 O O . ALA A 1 212 ? -17.835 -3.426 28.295 1.00 70.38 212 ALA A O 1
ATOM 1673 N N . GLU A 1 213 ? -19.683 -4.617 28.704 1.00 77.75 213 GLU A N 1
ATOM 1674 C CA . GLU A 1 213 ? -20.617 -3.721 28.003 1.00 77.75 213 GLU A CA 1
ATOM 1675 C C . GLU A 1 213 ? -21.136 -2.567 28.871 1.00 77.75 213 GLU A C 1
ATOM 1677 O O . GLU A 1 213 ? -21.670 -1.597 28.342 1.00 77.75 213 GLU A O 1
ATOM 1682 N N . ASN A 1 214 ? -21.021 -2.674 30.199 1.00 82.94 214 ASN A N 1
ATOM 1683 C CA . ASN A 1 214 ? -21.561 -1.685 31.135 1.00 82.94 214 ASN A CA 1
ATOM 1684 C C . ASN A 1 214 ? -20.618 -1.466 32.330 1.00 82.94 214 ASN A C 1
ATOM 1686 O O . ASN A 1 214 ? -20.929 -1.898 33.449 1.00 82.94 214 ASN A O 1
ATOM 1690 N N . PRO A 1 215 ? -19.443 -0.856 32.116 1.00 87.38 215 PRO A N 1
ATOM 1691 C CA . PRO A 1 215 ? -18.500 -0.609 33.192 1.00 87.38 215 PRO A CA 1
ATOM 1692 C C . PRO A 1 215 ? -19.023 0.454 34.165 1.00 87.38 215 PRO A C 1
ATOM 1694 O O . PRO A 1 215 ? -19.594 1.476 33.772 1.00 87.38 215 PRO A O 1
ATOM 1697 N N . ALA A 1 216 ? -18.807 0.220 35.459 1.00 89.94 216 ALA A N 1
ATOM 1698 C CA . ALA A 1 216 ? -19.186 1.160 36.507 1.00 89.94 216 ALA A CA 1
ATOM 1699 C C . ALA A 1 216 ? -18.210 1.134 37.683 1.00 89.94 216 ALA A C 1
ATOM 1701 O O . ALA A 1 216 ? -17.549 0.135 37.962 1.00 89.94 216 ALA A O 1
ATOM 1702 N N . VAL A 1 217 ? -18.171 2.235 38.424 1.00 90.94 217 VAL A N 1
ATOM 1703 C CA . VAL A 1 217 ? -17.376 2.394 39.640 1.00 90.94 217 VAL A CA 1
ATOM 1704 C C . VAL A 1 217 ? -18.305 2.778 40.782 1.00 90.94 217 VAL A C 1
ATOM 1706 O O . VAL A 1 217 ? -19.110 3.699 40.654 1.00 90.94 217 VAL A O 1
ATOM 1709 N N . GLU A 1 218 ? -18.199 2.082 41.909 1.00 93.00 218 GLU A N 1
ATOM 1710 C CA . GLU A 1 218 ? -18.841 2.497 43.152 1.00 93.00 218 GLU A CA 1
ATOM 1711 C C . GLU A 1 218 ? -17.899 3.407 43.926 1.00 93.00 218 GLU A C 1
ATOM 1713 O O . GLU A 1 218 ? -16.790 3.012 44.295 1.00 93.00 218 GLU A O 1
ATOM 1718 N N . VAL A 1 219 ? -18.359 4.626 44.177 1.00 92.56 219 VAL A N 1
ATOM 1719 C CA . VAL A 1 219 ? -17.626 5.634 44.931 1.00 92.56 219 VAL A CA 1
ATOM 1720 C C . VAL A 1 219 ? -18.334 5.919 46.243 1.00 92.56 219 VAL A C 1
ATOM 1722 O O . VAL A 1 219 ? -19.555 6.048 46.286 1.00 92.56 219 VAL A O 1
ATOM 1725 N N . GLU A 1 220 ? -17.559 6.047 47.307 1.00 93.94 220 GLU A N 1
ATOM 1726 C CA . GLU A 1 220 ? -17.983 6.624 48.572 1.00 93.94 220 GLU A CA 1
ATOM 1727 C C . GLU A 1 220 ? -17.540 8.084 48.601 1.00 93.94 220 GLU A C 1
ATOM 1729 O O . GLU A 1 220 ? -16.370 8.398 48.375 1.00 93.94 220 GLU A O 1
ATOM 1734 N N . ILE A 1 221 ? -18.494 8.978 48.839 1.00 90.44 221 ILE A N 1
ATOM 1735 C CA . ILE A 1 221 ? -18.276 10.417 48.903 1.00 90.44 221 ILE A CA 1
ATOM 1736 C C . ILE A 1 221 ? -18.483 10.833 50.351 1.00 90.44 221 ILE A C 1
ATOM 1738 O O . ILE A 1 221 ? -19.607 10.802 50.854 1.00 90.44 221 ILE A O 1
ATOM 1742 N N . GLU A 1 222 ? -17.401 11.237 51.005 1.00 91.94 222 GLU A N 1
ATOM 1743 C CA . GLU A 1 222 ? -17.419 11.772 52.361 1.00 91.94 222 GLU A CA 1
ATOM 1744 C C . GLU A 1 222 ? -17.418 13.294 52.310 1.00 91.94 222 GLU A C 1
ATOM 1746 O O . GLU A 1 222 ? -16.560 13.921 51.682 1.00 91.94 222 GLU A O 1
ATOM 1751 N N . ARG A 1 223 ? -18.403 13.886 52.975 1.00 86.44 223 ARG A N 1
ATOM 1752 C CA . ARG A 1 223 ? -18.576 15.327 53.093 1.00 86.44 223 ARG A CA 1
ATOM 1753 C C . ARG A 1 223 ? -17.752 15.886 54.258 1.00 86.44 223 ARG A C 1
ATOM 1755 O O . ARG A 1 223 ? -17.396 15.155 55.179 1.00 86.44 223 ARG A O 1
ATOM 1762 N N . PRO A 1 224 ? -17.488 17.204 54.267 1.00 85.00 224 PRO A N 1
ATOM 1763 C CA . PRO A 1 224 ? -16.740 17.864 55.343 1.00 85.00 224 PRO A CA 1
ATOM 1764 C C . PRO A 1 224 ? -17.378 17.736 56.733 1.00 85.00 224 PRO A C 1
ATOM 1766 O O . PRO A 1 224 ? -16.688 17.863 57.737 1.00 85.00 224 PRO A O 1
ATOM 1769 N N . ASP A 1 225 ? -18.689 17.497 56.792 1.00 85.38 225 ASP A N 1
ATOM 1770 C CA . ASP A 1 225 ? -19.455 17.286 58.025 1.00 85.38 225 ASP A CA 1
ATOM 1771 C C . ASP A 1 225 ? -19.320 15.856 58.590 1.00 85.38 225 ASP A C 1
ATOM 1773 O O . ASP A 1 225 ? -19.964 15.522 59.584 1.00 85.38 225 ASP A O 1
ATOM 1777 N N . GLY A 1 226 ? -18.495 15.009 57.963 1.00 80.25 226 GLY A N 1
ATOM 1778 C CA . GLY A 1 226 ? -18.284 13.611 58.337 1.00 80.25 226 GLY A CA 1
ATOM 1779 C C . GLY A 1 226 ? -19.389 12.665 57.864 1.00 80.25 226 GLY A C 1
ATOM 1780 O O . GLY A 1 226 ? -19.327 11.469 58.146 1.00 80.25 226 GLY A O 1
ATOM 1781 N N . THR A 1 227 ? -20.402 13.159 57.143 1.00 88.25 227 THR A N 1
ATOM 1782 C CA . THR A 1 227 ? -21.433 12.302 56.548 1.00 88.25 227 THR A CA 1
ATOM 1783 C C . THR A 1 227 ? -20.960 11.731 55.214 1.00 88.25 227 THR A C 1
ATOM 1785 O O . THR A 1 227 ? -20.306 12.407 54.421 1.00 88.25 227 THR A O 1
ATOM 1788 N N . GLY A 1 228 ? -21.293 10.468 54.948 1.00 87.19 228 GLY A N 1
ATOM 1789 C CA . GLY A 1 228 ? -20.904 9.763 53.729 1.00 87.19 228 GLY A CA 1
ATOM 1790 C C . GLY A 1 228 ? -22.106 9.197 52.986 1.00 87.19 228 GLY A C 1
ATOM 1791 O O . GLY A 1 228 ? -23.121 8.853 53.594 1.00 87.19 228 GLY A O 1
ATOM 1792 N N . TYR A 1 229 ? -22.001 9.092 51.664 1.00 89.81 229 TYR A N 1
ATOM 1793 C CA . TYR A 1 229 ? -22.943 8.324 50.850 1.00 89.81 229 TYR A CA 1
ATOM 1794 C C . TYR A 1 229 ? -22.223 7.650 49.685 1.00 89.81 229 TYR A C 1
ATOM 1796 O O . TYR A 1 229 ? -21.216 8.157 49.189 1.00 89.81 229 TYR A O 1
ATOM 1804 N N . SER A 1 230 ? -22.748 6.512 49.230 1.00 91.50 230 SER A N 1
ATOM 1805 C CA . SER A 1 230 ? -22.218 5.808 48.065 1.00 91.50 230 SER A CA 1
ATOM 1806 C C . SER A 1 230 ? -23.015 6.111 46.798 1.00 91.50 230 SER A C 1
ATOM 1808 O O . SER A 1 230 ? -24.216 6.405 46.831 1.00 91.50 230 SER A O 1
ATOM 1810 N N . ARG A 1 231 ? -22.340 6.050 45.649 1.00 91.00 231 ARG A N 1
ATOM 1811 C CA . ARG A 1 231 ? -22.958 6.206 44.332 1.00 91.00 231 ARG A CA 1
ATOM 1812 C C . ARG A 1 231 ? -22.241 5.358 43.291 1.00 91.00 231 ARG A C 1
ATOM 1814 O O . ARG A 1 231 ? -21.043 5.130 43.393 1.00 91.00 231 ARG A O 1
ATOM 1821 N N . TYR A 1 232 ? -22.976 4.948 42.263 1.00 90.75 232 TYR A N 1
ATOM 1822 C CA . TYR A 1 232 ? -22.409 4.318 41.072 1.00 90.75 232 TYR A CA 1
ATOM 1823 C C . TYR A 1 232 ? -22.195 5.370 39.985 1.00 90.75 232 TYR A C 1
ATOM 1825 O O . TYR A 1 232 ? -23.093 6.173 39.713 1.00 90.75 232 TYR A O 1
ATOM 1833 N N . VAL A 1 233 ? -21.010 5.361 39.385 1.00 89.56 233 VAL A N 1
ATOM 1834 C CA . VAL A 1 233 ? -20.610 6.213 38.264 1.00 89.56 233 VAL A CA 1
ATOM 1835 C C . VAL A 1 233 ? -20.336 5.314 37.067 1.00 89.56 233 VAL A C 1
ATOM 1837 O O . VAL A 1 233 ? -19.683 4.285 37.217 1.00 89.56 233 VAL A O 1
ATOM 1840 N N . PHE A 1 234 ? -20.850 5.690 35.902 1.00 87.56 234 PHE A N 1
ATOM 1841 C CA . PHE A 1 234 ? -20.753 4.915 34.666 1.00 87.56 234 PHE A CA 1
ATOM 1842 C C . PHE A 1 234 ? -19.827 5.619 33.675 1.00 87.56 234 PHE A C 1
ATOM 1844 O O . PHE A 1 234 ? -19.658 6.840 33.753 1.00 87.56 234 PHE A O 1
ATOM 1851 N N . GLU A 1 235 ? -19.241 4.850 32.760 1.00 81.94 235 GLU A N 1
ATOM 1852 C CA . GLU A 1 235 ? -18.519 5.401 31.609 1.00 81.94 235 GLU A CA 1
ATOM 1853 C C . GLU A 1 235 ? -19.454 6.292 30.771 1.00 81.94 235 GLU A C 1
ATOM 1855 O O . GLU A 1 235 ? -20.657 6.030 30.674 1.00 81.94 235 GLU A O 1
ATOM 1860 N N . ARG A 1 236 ? -18.914 7.385 30.224 1.00 64.12 236 ARG A N 1
ATOM 1861 C CA . ARG A 1 236 ? -19.662 8.392 29.467 1.00 64.12 236 ARG A CA 1
ATOM 1862 C C . ARG A 1 236 ? -19.078 8.575 28.078 1.00 64.12 236 ARG A C 1
ATOM 1864 O O . ARG A 1 236 ? -17.834 8.604 27.983 1.00 64.12 236 ARG A O 1
#

Secondary structure (DSSP, 8-state):
--HHHHHHHHHHHHHHHHHHHHHHHHHHHHHHHHHHHHTSHHHHHHHHHHHHHHHHHHHH-THHHHSHHHHHHHHHHHHHHHHHHHTSHHHHHHHHHHH------S-B----BT-EEEEEEPTTSSSEEEEEEEEEEB-------PPPPTT---EEEEE-TTS-EEEEE--TT-EEE-STTS-EEEEEEEESBEEEEEETTEEEEEE-SSS--B-EEEEEEE-TTS-EEEEEEE--

pLDDT: mean 87.36, std 8.87, range [49.75, 97.38]